Protein AF-A0A011QQ02-F1 (afdb_monomer_lite)

Foldseek 3Di:
DALVPDDDDDVLLLLQQLFQLLVLLVVQLSVLCNVVSQNVVLVVQLVVVVVVVVVVCVVVVVVVDDDDDDVVVVLVVLQSRFGAQVSNVRSNVRSLVVSQVVLAQSLSSLVSLVLVVQLLVQLCVQPVDSPPQPSNRVRYPDSVVSSVVSNVVSVVGDRNPGDRHSVVSCVVCVVPNLVSLVVLLVVPSLRNNLSSLVVVCVSPVALSSLQSNLVSLLVSVDVCSLVVSLVSLVSSVVHPRHDLCSLVSNLVSCVVVVNLVSSLVSLVSSCVVCVPDPCNVVSVVCVVVSD

Sequence (291 aa):
MAPNGMLQLWTGLLLRMENEAQLAAILGHEIGHYVGRHSLEQLRDAKSRTALGQFLGMALGAAGVGAAGSLAQLALLAGMFAYSREHEREADRIGQELIATAGYPPIEAAKVWQQLVAELKAEAEWSGDAGSRSIFFASHPDPEERSQAMTNRAATMNGDRGDPASAAYAGQIRGHRRQWLDDELRRRKAGETIALLERLLRQADDGETRFFLGEAFRLRAADGDAGRALNEYAAAETRSDCPPEMYRSRGMLQRQAGDTAAASASFRRYLSLSPCAEDAEMIRSYLQEGI

Secondary structure (DSSP, 8-state):
--TTS-----HHHHHH-SSHHHHHHHHHHHHHHHHTTHHHHHHHHHHHHHHHHHHHHHHHHHTTPPPPPHHHHHHHHHHHTPPPHHHHHHHHHHHHHHHHHTT--THHHHHHHHHHHHHHHHHHHHHSS-----TTTSSS--HHHHHHHHHHHHTTSTTTTS---HHHHHHHHHHHHHHHHHHHHHT--HHHHHHHHHHHHHH---HHHHHHHHHHHHHH--TTHHHHHHHHHHHHHTSTT--THHHHHHHHHHHHTT-HHHHHHHHHHHHHH-TT-TTHHHHHHHHHTT-

pLDDT: mean 86.38, std 15.39, range [40.0, 98.62]

Radius of gyration: 24.32 Å; chains: 1; bounding box: 44×62×65 Å

Structure (mmCIF, N/CA/C/O backbone):
data_AF-A0A011QQ02-F1
#
_entry.id   AF-A0A011QQ02-F1
#
loop_
_atom_site.group_PDB
_atom_site.id
_atom_site.type_symbol
_atom_site.label_atom_id
_atom_site.label_alt_id
_atom_site.label_comp_id
_atom_site.label_asym_id
_atom_site.label_entity_id
_atom_site.label_seq_id
_atom_site.pdbx_PDB_ins_code
_atom_site.Cartn_x
_atom_site.Cartn_y
_atom_site.Cartn_z
_atom_site.occupancy
_atom_site.B_iso_or_equiv
_atom_site.auth_seq_id
_atom_site.auth_comp_id
_atom_site.auth_asym_id
_atom_site.auth_atom_id
_atom_site.pdbx_PDB_model_num
ATOM 1 N N . MET A 1 1 ? -16.338 3.912 12.375 1.00 68.69 1 MET A N 1
ATOM 2 C CA . MET A 1 1 ? -17.614 3.246 12.712 1.00 68.69 1 MET A CA 1
ATOM 3 C C . MET A 1 1 ? -18.691 4.287 12.990 1.00 68.69 1 MET A C 1
ATOM 5 O O . MET A 1 1 ? -18.414 5.260 13.682 1.00 68.69 1 MET A O 1
ATOM 9 N N . ALA A 1 2 ? -19.898 4.116 12.451 1.00 72.06 2 ALA A N 1
ATOM 10 C CA . ALA A 1 2 ? -21.039 4.972 12.772 1.00 72.06 2 ALA A CA 1
ATOM 11 C C . ALA A 1 2 ? -21.796 4.460 14.018 1.00 72.06 2 ALA A C 1
ATOM 13 O O . ALA A 1 2 ? -21.759 3.261 14.302 1.00 72.06 2 ALA A O 1
ATOM 14 N N . PRO A 1 3 ? -22.552 5.316 14.740 1.00 71.94 3 PRO A N 1
ATOM 15 C CA . PRO A 1 3 ? -23.278 4.912 15.951 1.00 71.94 3 PRO A CA 1
ATOM 16 C C . PRO A 1 3 ? -24.283 3.764 15.760 1.00 71.94 3 PRO A C 1
ATOM 18 O O . PRO A 1 3 ? -24.680 3.127 16.730 1.00 71.94 3 PRO A O 1
ATOM 21 N N . ASN A 1 4 ? -24.715 3.514 14.522 1.00 73.25 4 ASN A N 1
ATOM 22 C CA . ASN A 1 4 ? -25.637 2.441 14.148 1.00 73.25 4 ASN A CA 1
ATOM 23 C C . ASN A 1 4 ? -24.933 1.132 13.736 1.00 73.25 4 ASN A C 1
ATOM 25 O O . ASN A 1 4 ? -25.598 0.235 13.228 1.00 73.25 4 ASN A O 1
ATOM 29 N N . GLY A 1 5 ? -23.610 1.034 13.893 1.00 75.06 5 GLY A N 1
ATOM 30 C CA . GLY A 1 5 ? -22.836 -0.149 13.511 1.00 75.06 5 GLY A CA 1
ATOM 31 C C . GLY A 1 5 ? -22.441 -0.206 12.031 1.00 75.06 5 GLY A C 1
ATOM 32 O O . GLY A 1 5 ? -21.867 -1.201 11.595 1.00 75.06 5 GLY A O 1
ATOM 33 N N . MET A 1 6 ? -22.719 0.837 11.238 1.00 80.62 6 MET A N 1
ATOM 34 C CA . MET A 1 6 ? -22.234 0.908 9.858 1.00 80.62 6 MET A CA 1
ATOM 35 C C . MET A 1 6 ? -20.722 1.169 9.830 1.00 80.62 6 MET A C 1
ATOM 37 O O . MET A 1 6 ? -20.232 2.157 10.388 1.00 80.62 6 MET A O 1
ATOM 41 N N . LEU A 1 7 ? -19.999 0.314 9.110 1.00 78.19 7 LEU A N 1
ATOM 42 C CA . LEU A 1 7 ? -18.560 0.408 8.892 1.00 78.19 7 LEU A CA 1
ATOM 43 C C . LEU A 1 7 ? -18.264 0.703 7.417 1.00 78.19 7 LEU A C 1
ATOM 45 O O . LEU A 1 7 ? -18.957 0.220 6.526 1.00 78.19 7 LEU A O 1
ATOM 49 N N . GLN A 1 8 ? -17.230 1.505 7.168 1.00 79.75 8 GLN A N 1
ATOM 50 C CA . GLN A 1 8 ? -16.727 1.805 5.829 1.00 79.75 8 GLN A CA 1
ATOM 51 C C . GLN A 1 8 ? -15.263 1.373 5.751 1.00 79.75 8 GLN A C 1
ATOM 53 O O . GLN A 1 8 ? -14.476 1.717 6.631 1.00 79.75 8 GLN A O 1
ATOM 58 N N . LEU A 1 9 ? -14.909 0.626 4.704 1.00 81.00 9 LEU A N 1
ATOM 59 C CA . LEU A 1 9 ? -13.534 0.229 4.406 1.00 81.00 9 LEU A CA 1
ATOM 60 C C . LEU A 1 9 ? -13.083 0.886 3.111 1.00 81.00 9 LEU A C 1
ATOM 62 O O . LEU A 1 9 ? -13.788 0.850 2.104 1.00 81.00 9 LEU A O 1
ATOM 66 N N . TRP A 1 10 ? -11.879 1.442 3.141 1.00 85.94 10 TRP A N 1
ATOM 67 C CA . TRP A 1 10 ? -11.228 2.002 1.966 1.00 85.94 10 TRP A CA 1
ATOM 68 C C . TRP A 1 10 ? -10.391 0.921 1.285 1.00 85.94 10 TRP A C 1
ATOM 70 O O . TRP A 1 10 ? -9.665 0.182 1.945 1.00 85.94 10 TRP A O 1
ATOM 80 N N . THR A 1 11 ? -10.433 0.845 -0.040 1.00 90.44 11 THR A N 1
ATOM 81 C CA . THR A 1 11 ? -9.640 -0.129 -0.811 1.00 90.44 11 THR A CA 1
ATOM 82 C C . THR A 1 11 ? -8.135 0.043 -0.599 1.00 90.44 11 THR A C 1
ATOM 84 O O . THR A 1 11 ? -7.412 -0.943 -0.506 1.00 90.44 11 THR A O 1
ATOM 87 N N . GLY A 1 12 ? -7.665 1.279 -0.406 1.00 90.50 12 GLY A N 1
ATOM 88 C CA . GLY A 1 12 ? -6.270 1.561 -0.052 1.00 90.50 12 GLY A CA 1
ATOM 89 C C . GLY A 1 12 ? -5.832 0.988 1.304 1.00 90.50 12 GLY A C 1
ATOM 90 O O . GLY A 1 12 ? -4.643 0.727 1.484 1.00 90.50 12 GLY A O 1
ATOM 91 N N . LEU A 1 13 ? -6.768 0.757 2.240 1.00 92.06 13 LEU A N 1
ATOM 92 C CA . LEU A 1 13 ? -6.497 0.005 3.472 1.00 92.06 13 LEU A CA 1
ATOM 93 C C . LEU A 1 13 ? -6.327 -1.482 3.152 1.00 92.06 13 LEU A C 1
ATOM 95 O O . LEU A 1 13 ? -5.369 -2.087 3.615 1.00 92.06 13 LEU A O 1
ATOM 99 N N . LEU A 1 14 ? -7.220 -2.055 2.337 1.00 95.06 14 LEU A N 1
ATOM 100 C CA . LEU A 1 14 ? -7.136 -3.463 1.932 1.00 95.06 14 LEU A CA 1
ATOM 101 C C . LEU A 1 14 ? -5.811 -3.761 1.213 1.00 95.06 14 LEU A C 1
ATOM 103 O O . LEU A 1 14 ? -5.159 -4.753 1.506 1.00 95.06 14 LEU A O 1
ATOM 107 N N . LEU A 1 15 ? -5.341 -2.859 0.349 1.00 96.00 15 LEU A N 1
ATOM 108 C CA . LEU A 1 15 ? -4.037 -3.002 -0.306 1.00 96.00 15 LEU A CA 1
ATOM 109 C C . LEU A 1 15 ? -2.852 -3.047 0.683 1.00 96.00 15 LEU A C 1
ATOM 111 O O . LEU A 1 15 ? -1.821 -3.642 0.378 1.00 96.00 15 LEU A O 1
ATOM 115 N N . ARG A 1 16 ? -2.982 -2.418 1.858 1.00 95.38 16 ARG A N 1
ATOM 116 C CA . ARG A 1 16 ? -1.918 -2.332 2.872 1.00 95.38 16 ARG A CA 1
ATOM 117 C C . ARG A 1 16 ? -1.858 -3.530 3.807 1.00 95.38 16 ARG A C 1
ATOM 119 O O . ARG A 1 16 ? -0.806 -3.728 4.417 1.00 95.38 16 ARG A O 1
ATOM 126 N N . MET A 1 17 ? -2.943 -4.288 3.946 1.00 96.50 17 MET A N 1
ATOM 127 C CA . MET A 1 17 ? -2.966 -5.461 4.817 1.00 96.50 17 MET A CA 1
ATOM 128 C C . MET A 1 17 ? -2.176 -6.604 4.177 1.00 96.50 17 MET A C 1
ATOM 130 O O . MET A 1 17 ? -2.303 -6.896 2.993 1.00 96.50 17 MET A O 1
ATOM 134 N N . GLU A 1 18 ? -1.351 -7.266 4.976 1.00 95.69 18 GLU A N 1
ATOM 135 C CA . GLU A 1 18 ? -0.539 -8.413 4.548 1.00 95.69 18 GLU A CA 1
ATOM 136 C C . GLU A 1 18 ? -1.304 -9.730 4.668 1.00 95.69 18 GLU A C 1
ATOM 138 O O . GLU A 1 18 ? -0.911 -10.756 4.112 1.00 95.69 18 GLU A O 1
ATOM 143 N N . ASN A 1 19 ? -2.361 -9.725 5.477 1.00 96.75 19 ASN A N 1
ATOM 144 C CA . ASN A 1 19 ? -3.070 -10.919 5.887 1.00 96.75 19 ASN A CA 1
ATOM 145 C C . ASN A 1 19 ? -4.440 -10.590 6.497 1.00 96.75 19 ASN A C 1
ATOM 147 O O . ASN A 1 19 ? -4.769 -9.429 6.760 1.00 96.75 19 ASN A O 1
ATOM 151 N N . GLU A 1 20 ? -5.245 -11.630 6.714 1.00 97.31 20 GLU A N 1
ATOM 152 C CA . GLU A 1 20 ? -6.598 -11.480 7.247 1.00 97.31 20 GLU A CA 1
ATOM 153 C C . GLU A 1 20 ? -6.58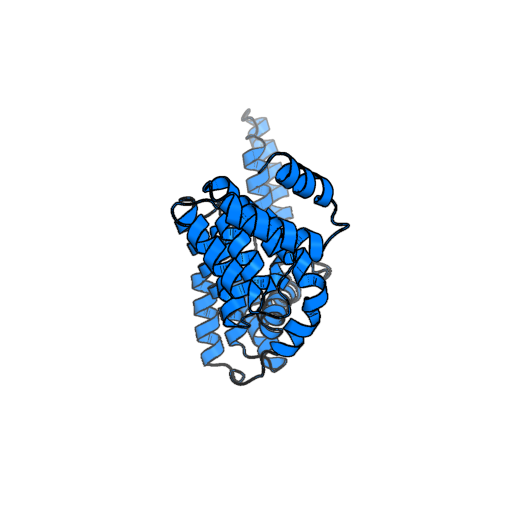6 -11.023 8.708 1.00 97.31 20 GLU A C 1
ATOM 155 O O . GLU A 1 20 ? -7.423 -10.210 9.089 1.00 97.31 20 GLU A O 1
ATOM 160 N N . ALA A 1 21 ? -5.613 -11.466 9.509 1.00 97.25 21 ALA A N 1
ATOM 161 C CA . ALA A 1 21 ? -5.480 -11.053 10.906 1.00 97.25 21 ALA A CA 1
ATOM 162 C C . ALA A 1 21 ? -5.296 -9.531 11.065 1.00 97.25 21 ALA A C 1
ATOM 164 O O . ALA A 1 21 ? -5.885 -8.932 11.964 1.00 97.25 21 ALA A O 1
ATOM 165 N N . GLN A 1 22 ? -4.538 -8.885 10.177 1.00 97.19 22 GLN A N 1
ATOM 166 C CA . GLN A 1 22 ? -4.373 -7.428 10.152 1.00 97.19 22 GLN A CA 1
ATOM 167 C C . GLN A 1 22 ? -5.680 -6.711 9.790 1.00 97.19 22 GLN A C 1
ATOM 169 O O . GLN A 1 22 ? -6.058 -5.744 10.454 1.00 97.19 22 GLN A O 1
ATOM 174 N N . LEU A 1 23 ? -6.424 -7.216 8.797 1.00 97.00 23 LEU A N 1
ATOM 175 C CA . LEU A 1 23 ? -7.754 -6.686 8.484 1.00 97.00 23 LEU A CA 1
ATOM 176 C C . LEU A 1 23 ? -8.710 -6.871 9.673 1.00 97.00 23 LEU A C 1
ATOM 178 O O . LEU A 1 23 ? -9.414 -5.936 10.059 1.00 97.00 23 LEU A O 1
ATOM 182 N N . ALA A 1 24 ? -8.706 -8.055 10.285 1.00 96.69 24 ALA A N 1
ATOM 183 C CA . ALA A 1 24 ? -9.507 -8.369 11.459 1.00 96.69 24 ALA A CA 1
ATOM 184 C C . ALA A 1 24 ? -9.148 -7.466 12.647 1.00 96.69 24 ALA A C 1
ATOM 186 O O . ALA A 1 24 ? -10.042 -7.088 13.398 1.00 96.69 24 ALA A O 1
ATOM 187 N N . ALA A 1 25 ? -7.882 -7.063 12.795 1.00 95.44 25 ALA A N 1
ATOM 188 C CA . ALA A 1 25 ? -7.453 -6.135 13.837 1.00 95.44 25 ALA A CA 1
ATOM 189 C C . ALA A 1 25 ? -8.113 -4.759 13.676 1.00 95.44 25 ALA A C 1
ATOM 191 O O . ALA A 1 25 ? -8.629 -4.209 14.649 1.00 95.44 25 ALA A O 1
ATOM 192 N N . ILE A 1 26 ? -8.164 -4.231 12.447 1.00 94.50 26 ILE A N 1
ATOM 193 C CA . ILE A 1 26 ? -8.855 -2.967 12.155 1.00 94.50 26 ILE A CA 1
ATOM 194 C C . ILE A 1 26 ? -10.363 -3.102 12.376 1.00 94.50 26 ILE A C 1
ATOM 196 O O . ILE A 1 26 ? -10.972 -2.252 13.021 1.00 94.50 26 ILE A O 1
ATOM 200 N N . LEU A 1 27 ? -10.977 -4.191 11.910 1.00 94.88 27 LEU A N 1
ATOM 201 C CA . LEU A 1 27 ? -12.400 -4.441 12.158 1.00 94.88 27 LEU A CA 1
ATOM 202 C C . LEU A 1 27 ? -12.705 -4.568 13.656 1.00 94.88 27 LEU A C 1
ATOM 204 O O . LEU A 1 27 ? -13.686 -4.005 14.135 1.00 94.88 27 LEU A O 1
ATOM 208 N N . GLY A 1 28 ? -11.848 -5.262 14.403 1.00 95.38 28 GLY A N 1
ATOM 209 C CA . GLY A 1 28 ? -11.944 -5.412 15.850 1.00 95.38 28 GLY A CA 1
ATOM 210 C C . GLY A 1 28 ? -11.836 -4.075 16.579 1.00 95.38 28 GLY A C 1
ATOM 211 O O . GLY A 1 28 ? -12.607 -3.827 17.502 1.00 95.38 28 GLY A O 1
ATOM 212 N N . HIS A 1 29 ? -10.943 -3.190 16.136 1.00 94.56 29 HIS A N 1
ATOM 213 C CA . HIS A 1 29 ? -10.829 -1.825 16.651 1.00 94.56 29 HIS A CA 1
ATOM 214 C C . HIS A 1 29 ? -12.127 -1.024 16.430 1.00 94.56 29 HIS A C 1
ATOM 216 O O . HIS A 1 29 ? -12.681 -0.442 17.364 1.00 94.56 29 HIS A O 1
ATOM 222 N N . GLU A 1 30 ? -12.695 -1.071 15.224 1.00 91.88 30 GLU A N 1
ATOM 223 C CA . GLU A 1 30 ? -13.963 -0.399 14.912 1.00 91.88 30 GLU A CA 1
ATOM 224 C C . GLU A 1 30 ? -15.161 -0.980 15.690 1.00 91.88 30 GLU A C 1
ATOM 226 O O . GLU A 1 30 ? -16.056 -0.241 16.114 1.00 91.88 30 GLU A O 1
ATOM 231 N N . ILE A 1 31 ? -15.175 -2.297 15.925 1.00 93.25 31 ILE A N 1
ATOM 232 C CA . ILE A 1 31 ? -16.136 -2.958 16.823 1.00 93.25 31 ILE A CA 1
ATOM 233 C C . ILE A 1 31 ? -15.922 -2.493 18.267 1.00 93.25 31 ILE A C 1
ATOM 235 O O . ILE A 1 31 ? -16.900 -2.245 18.970 1.00 93.25 31 ILE A O 1
ATOM 239 N N . GLY A 1 32 ? -14.673 -2.308 18.699 1.00 93.19 32 GLY A N 1
ATOM 240 C CA . GLY A 1 32 ? -14.327 -1.723 19.993 1.00 93.19 32 GLY A CA 1
ATOM 241 C C . GLY A 1 32 ? -14.967 -0.351 20.194 1.00 93.19 32 GLY A C 1
ATOM 242 O O . GLY A 1 32 ? -15.622 -0.128 21.211 1.00 93.19 32 GLY A O 1
ATOM 243 N N . HIS A 1 33 ? -14.904 0.527 19.187 1.00 91.44 33 HIS A N 1
ATOM 244 C CA . HIS A 1 33 ? -15.615 1.811 19.221 1.00 91.44 33 HIS A CA 1
ATOM 245 C C . HIS A 1 33 ? -17.133 1.670 19.350 1.00 91.44 33 HIS A C 1
ATOM 247 O O . HIS A 1 33 ? -17.766 2.455 20.061 1.00 91.44 33 HIS A O 1
ATOM 253 N N . TYR A 1 34 ? -17.725 0.690 18.665 1.00 90.81 34 TYR A N 1
ATOM 254 C CA . TYR A 1 34 ? -19.162 0.441 18.737 1.00 90.81 34 TYR A CA 1
ATOM 255 C C . TYR A 1 34 ? -19.589 -0.071 20.118 1.00 90.81 34 TYR A C 1
ATOM 257 O O . TYR A 1 34 ? -20.508 0.482 20.726 1.00 90.81 34 TYR A O 1
ATOM 265 N N . VAL A 1 35 ? -18.903 -1.094 20.635 1.00 92.25 35 VAL A N 1
ATOM 266 C CA . VAL A 1 35 ? -19.194 -1.708 21.939 1.00 92.25 35 VAL A CA 1
ATOM 267 C C . VAL A 1 35 ? -18.971 -0.708 23.075 1.00 92.25 35 VAL A C 1
ATOM 269 O O . VAL A 1 35 ? -19.837 -0.585 23.941 1.00 92.25 35 VAL A O 1
ATOM 272 N N . GLY A 1 36 ? -17.881 0.065 23.019 1.00 91.25 36 GLY A N 1
ATOM 273 C CA . GLY A 1 36 ? -17.583 1.155 23.955 1.00 91.25 36 GLY A CA 1
ATOM 274 C C . GLY A 1 36 ? -18.481 2.386 23.790 1.00 91.25 36 GLY A C 1
ATOM 275 O O . GLY A 1 36 ? -18.391 3.330 24.563 1.00 91.25 36 GLY A O 1
ATOM 276 N N . ARG A 1 37 ? -19.381 2.404 22.792 1.00 90.62 37 ARG A N 1
ATOM 277 C CA . ARG A 1 37 ? -20.300 3.521 22.497 1.00 90.62 37 ARG A CA 1
ATOM 278 C C . ARG A 1 37 ? -19.587 4.864 22.276 1.00 90.62 37 ARG A C 1
ATOM 280 O O . ARG A 1 37 ? -20.217 5.917 22.395 1.00 90.62 37 ARG A O 1
ATOM 287 N N . HIS A 1 38 ? -18.319 4.847 21.863 1.00 89.12 38 HIS A N 1
ATOM 288 C CA . HIS A 1 38 ? -17.481 6.044 21.745 1.00 89.12 38 HIS A CA 1
ATOM 289 C C . HIS A 1 38 ? -18.084 7.089 20.794 1.00 89.12 38 HIS A C 1
ATOM 291 O O . HIS A 1 38 ? -18.032 8.287 21.067 1.00 89.12 38 HIS A O 1
ATOM 297 N N . SER A 1 39 ? -18.708 6.663 19.689 1.00 79.75 39 SER A N 1
ATOM 298 C CA . SER A 1 39 ? -19.349 7.583 18.734 1.00 79.75 39 SER A CA 1
ATOM 299 C C . SER A 1 39 ? -20.599 8.258 19.316 1.00 79.75 39 SER A C 1
ATOM 301 O O . SER A 1 39 ? -20.913 9.391 18.957 1.00 79.75 39 SER A O 1
ATOM 303 N N . LEU A 1 40 ? -21.327 7.584 20.218 1.00 82.81 40 LEU A N 1
ATOM 304 C CA . LEU A 1 40 ? -22.483 8.163 20.913 1.00 82.81 40 LEU A CA 1
ATOM 305 C C . LEU A 1 40 ? -22.040 9.185 21.959 1.00 82.81 40 LEU A C 1
ATOM 307 O O . LEU A 1 40 ? -22.657 10.243 22.079 1.00 82.81 40 LEU A O 1
ATOM 311 N N . GLU A 1 41 ? -20.966 8.887 22.689 1.00 84.06 41 GLU A N 1
ATOM 312 C CA . GLU A 1 41 ? -20.366 9.824 23.640 1.00 84.06 41 GLU A CA 1
ATOM 313 C C . GLU A 1 41 ? -19.833 11.062 22.928 1.00 84.06 41 GLU A C 1
ATOM 315 O O . GLU A 1 41 ? -20.177 12.180 23.305 1.00 84.06 41 GLU A O 1
ATOM 320 N N . GLN A 1 42 ? -19.124 10.873 21.817 1.00 76.38 42 GLN A N 1
ATOM 321 C CA . GLN A 1 42 ? -18.661 11.964 20.967 1.00 76.38 42 GLN A CA 1
ATOM 322 C C . GLN A 1 42 ? -19.823 12.812 20.431 1.00 76.38 42 GLN A C 1
ATOM 324 O O . GLN A 1 42 ? -19.751 14.038 20.446 1.00 76.38 42 GLN A O 1
ATOM 329 N N . LEU A 1 43 ? -20.933 12.193 20.013 1.00 73.88 43 LEU A N 1
ATOM 330 C CA . LEU A 1 43 ? -22.121 12.922 19.559 1.00 73.88 43 LEU A CA 1
ATOM 331 C C . LEU A 1 43 ? -22.795 13.706 20.697 1.00 73.88 43 LEU A C 1
ATOM 333 O O . LEU A 1 43 ? -23.307 14.807 20.473 1.00 73.88 43 LEU A O 1
ATOM 337 N N . ARG A 1 44 ? -22.795 13.168 21.921 1.00 78.75 44 ARG A N 1
ATOM 338 C CA . ARG A 1 44 ? -23.297 13.866 23.113 1.00 78.75 44 ARG A CA 1
ATOM 339 C C . ARG A 1 44 ? -22.410 15.060 23.466 1.00 78.75 44 ARG A C 1
ATOM 341 O O . ARG A 1 44 ? -22.935 16.148 23.710 1.00 78.75 44 ARG A O 1
ATOM 348 N N . ASP A 1 45 ? -21.097 14.877 23.426 1.00 76.75 45 ASP A N 1
ATOM 349 C CA . ASP A 1 45 ? -20.112 15.924 23.690 1.00 76.75 45 ASP A CA 1
ATOM 350 C C . ASP A 1 45 ? -20.148 17.011 22.619 1.00 76.75 45 ASP A C 1
ATOM 352 O O . ASP A 1 45 ? -20.115 18.199 22.933 1.00 76.75 45 ASP A O 1
ATOM 356 N N . ALA A 1 46 ? -20.294 16.630 21.350 1.00 69.62 46 ALA A N 1
ATOM 357 C CA . ALA A 1 46 ? -20.446 17.574 20.258 1.00 69.62 46 ALA A CA 1
ATOM 358 C C . ALA A 1 46 ? -21.707 18.426 20.441 1.00 69.62 46 ALA A C 1
ATOM 360 O O . ALA A 1 46 ? -21.630 19.649 20.358 1.00 69.62 46 ALA A O 1
ATOM 361 N N . LYS A 1 47 ? -22.850 17.813 20.783 1.00 70.44 47 LYS A N 1
ATOM 362 C CA . LYS A 1 47 ? -24.085 18.555 21.086 1.00 70.44 47 LYS A CA 1
ATOM 363 C C . LYS A 1 47 ? -23.916 19.508 22.268 1.00 70.44 47 LYS A C 1
ATOM 365 O O . LYS A 1 47 ? -24.382 20.643 22.185 1.00 70.44 47 LYS A O 1
ATOM 370 N N . SER A 1 48 ? -23.247 19.082 23.342 1.00 71.81 48 SER A N 1
ATOM 371 C CA . SER A 1 48 ? -23.023 19.943 24.511 1.00 71.81 48 SER A CA 1
ATOM 372 C C . SER A 1 48 ? -22.111 21.129 24.170 1.00 71.81 48 SER A C 1
ATOM 374 O O . SER A 1 48 ? -22.417 22.266 24.528 1.00 71.81 48 SER A O 1
ATOM 376 N N . ARG A 1 49 ? -21.047 20.895 23.390 1.00 70.75 49 ARG A N 1
ATOM 377 C CA . ARG A 1 49 ? -20.116 21.931 22.922 1.00 70.75 49 ARG A CA 1
ATOM 378 C C . ARG A 1 49 ? -20.756 22.880 21.919 1.00 70.75 49 ARG A C 1
ATOM 380 O O . ARG A 1 49 ? -20.516 24.077 22.009 1.00 70.75 49 ARG A O 1
ATOM 387 N N . THR A 1 50 ? -21.585 22.394 20.995 1.00 68.31 50 THR A N 1
ATOM 388 C CA . THR A 1 50 ? -22.344 23.257 20.077 1.00 68.31 50 THR A CA 1
ATOM 389 C C . THR A 1 50 ? -23.327 24.131 20.847 1.00 68.31 50 THR A C 1
ATOM 391 O O . THR A 1 50 ? -23.389 25.328 20.582 1.00 68.31 50 THR A O 1
ATOM 394 N N . ALA A 1 51 ? -24.041 23.580 21.834 1.00 66.88 51 ALA A N 1
ATOM 395 C CA . ALA A 1 51 ? -24.934 24.363 22.688 1.00 66.88 51 ALA A CA 1
ATOM 396 C C . ALA A 1 51 ? -24.167 25.440 23.480 1.00 66.88 51 ALA A C 1
ATOM 398 O O . ALA A 1 51 ? -24.584 26.597 23.521 1.00 66.88 51 ALA A O 1
ATOM 399 N N . LEU A 1 52 ? -23.002 25.092 24.037 1.00 64.06 52 LEU A N 1
ATOM 400 C CA . LEU A 1 52 ? -22.118 26.040 24.718 1.00 64.06 52 LEU A CA 1
ATOM 401 C C . LEU A 1 52 ? -21.565 27.112 23.763 1.00 64.06 52 LEU A C 1
ATOM 403 O O . LEU A 1 52 ? -21.539 28.291 24.105 1.00 64.06 52 LEU A O 1
ATOM 407 N N . GLY A 1 53 ? -21.147 26.723 22.559 1.00 64.31 53 GLY A N 1
ATOM 408 C CA . GLY A 1 53 ? -20.631 27.628 21.533 1.00 64.31 53 GLY A CA 1
ATOM 409 C C . GLY A 1 53 ? -21.694 28.594 21.013 1.00 64.31 53 GLY A C 1
ATOM 410 O O . GLY A 1 53 ? -21.404 29.769 20.821 1.00 64.31 53 GLY A O 1
ATOM 411 N N . GLN A 1 54 ? -22.939 28.137 20.856 1.00 67.06 54 GLN A N 1
ATOM 412 C CA . GLN A 1 54 ? -24.079 29.000 20.541 1.00 67.06 54 GLN A CA 1
ATOM 413 C C . GLN A 1 54 ? -24.355 29.992 21.675 1.00 67.06 54 GLN A C 1
ATOM 415 O O . GLN A 1 54 ? -24.537 31.179 21.415 1.00 67.06 54 GLN A O 1
ATOM 420 N N . PHE A 1 55 ? -24.328 29.537 22.931 1.00 65.25 55 PHE A N 1
ATOM 421 C CA . PHE A 1 55 ? -24.499 30.403 24.098 1.00 65.25 55 PHE A CA 1
ATOM 422 C C . PHE A 1 55 ? -23.408 31.484 24.188 1.00 65.25 55 PHE A C 1
ATOM 424 O O . PHE A 1 55 ? -23.716 32.671 24.301 1.00 65.25 55 PHE A O 1
ATOM 431 N N . LEU A 1 56 ? -22.135 31.096 24.065 1.00 60.38 56 LEU A N 1
ATOM 432 C CA . LEU A 1 56 ? -21.000 32.023 24.072 1.00 60.38 56 LEU A CA 1
ATOM 433 C C . LEU A 1 56 ? -21.006 32.953 22.856 1.00 60.38 56 LEU A C 1
ATOM 435 O O . LEU A 1 56 ? -20.708 34.132 22.998 1.00 60.38 56 LEU A O 1
ATOM 439 N N . GLY A 1 57 ? -21.377 32.455 21.676 1.00 61.91 57 GLY A N 1
ATOM 440 C CA . GLY A 1 57 ? -21.504 33.257 20.460 1.00 61.91 57 GLY A CA 1
ATOM 441 C C . GLY A 1 57 ? -22.587 34.329 20.576 1.00 61.91 57 GLY A C 1
ATOM 442 O O . GLY A 1 57 ? -22.356 35.468 20.182 1.00 61.91 57 GLY A O 1
ATOM 443 N N . MET A 1 58 ? -23.733 34.008 21.188 1.00 62.53 58 MET A N 1
ATOM 444 C CA . MET A 1 58 ? -24.759 35.006 21.512 1.00 62.53 58 MET A CA 1
ATOM 445 C C . MET A 1 58 ? -24.243 36.046 22.517 1.00 62.53 58 MET A C 1
ATOM 447 O O . MET A 1 58 ? -24.451 37.240 22.315 1.00 62.53 58 MET A O 1
ATOM 451 N N . ALA A 1 59 ? -23.529 35.618 23.563 1.00 59.31 59 ALA A N 1
ATOM 452 C CA . ALA A 1 59 ? -22.969 36.519 24.572 1.00 59.31 59 ALA A CA 1
ATOM 453 C C . ALA A 1 59 ? -21.870 37.447 24.011 1.00 59.31 59 ALA A C 1
ATOM 455 O O . ALA A 1 59 ? -21.846 38.638 24.312 1.00 59.31 59 ALA A O 1
ATOM 456 N N . LEU A 1 60 ? -20.982 36.926 23.162 1.00 60.25 60 LEU A N 1
ATOM 457 C CA . LEU A 1 60 ? -19.897 37.682 22.525 1.00 60.25 60 LEU A CA 1
ATOM 458 C C . LEU A 1 60 ? -20.394 38.573 21.382 1.00 60.25 60 LEU A C 1
ATOM 460 O O . LEU A 1 60 ? -19.892 39.683 21.214 1.00 60.25 60 LEU A O 1
ATOM 464 N N . GLY A 1 61 ? -21.412 38.128 20.641 1.00 59.66 61 GLY A N 1
ATOM 465 C CA . GLY A 1 61 ? -22.113 38.950 19.655 1.00 59.66 61 GLY A CA 1
ATOM 466 C C . GLY A 1 61 ? -22.829 40.132 20.309 1.00 59.66 61 GLY A C 1
ATOM 467 O O . GLY A 1 61 ? -22.730 41.253 19.817 1.00 59.66 61 GLY A O 1
ATOM 468 N N . ALA A 1 62 ? -23.452 39.919 21.474 1.00 63.50 62 ALA A N 1
ATOM 469 C CA . ALA A 1 62 ? -23.991 41.005 22.295 1.00 63.50 62 ALA A CA 1
ATOM 470 C C . ALA A 1 62 ? -22.897 41.967 22.809 1.00 63.50 62 ALA A C 1
ATOM 472 O O . ALA A 1 62 ? -23.177 43.141 23.034 1.00 63.50 62 ALA A O 1
ATOM 473 N N . ALA A 1 63 ? -21.653 41.495 22.946 1.00 64.81 63 ALA A N 1
ATOM 474 C CA . ALA A 1 63 ? -20.483 42.292 23.323 1.00 64.81 63 ALA A CA 1
ATOM 475 C C . ALA A 1 63 ? -19.711 42.900 22.126 1.00 64.81 63 ALA A C 1
ATOM 477 O O . ALA A 1 63 ? -18.685 43.546 22.331 1.00 64.81 63 ALA A O 1
ATOM 478 N N . GLY A 1 64 ? -20.184 42.718 20.884 1.00 51.19 64 GLY A N 1
ATOM 479 C CA . GLY A 1 64 ? -19.614 43.339 19.680 1.00 51.19 64 GLY A CA 1
ATOM 480 C C . GLY A 1 64 ? -18.382 42.649 19.075 1.00 51.19 64 GLY A C 1
ATOM 481 O O . GLY A 1 64 ? -17.711 43.245 18.234 1.00 51.19 64 GLY A O 1
ATOM 482 N N . VAL A 1 65 ? -18.066 41.409 19.465 1.00 56.25 65 VAL A N 1
ATOM 483 C CA . VAL A 1 65 ? -16.912 40.658 18.934 1.00 56.25 65 VAL A CA 1
ATOM 484 C C . VAL A 1 65 ? -17.350 39.791 17.742 1.00 56.25 65 VAL A C 1
ATOM 486 O O . VAL A 1 65 ? -18.200 38.915 17.884 1.00 56.25 65 VAL A O 1
ATOM 489 N N . GLY A 1 66 ? -16.790 40.040 16.552 1.00 55.56 66 GLY A N 1
ATOM 490 C CA . GLY A 1 66 ? -17.125 39.319 15.312 1.00 55.56 66 GLY A CA 1
ATOM 491 C C . GLY A 1 66 ? -16.627 37.864 15.265 1.00 55.56 66 GLY A C 1
ATOM 492 O O . GLY A 1 66 ? -15.615 37.521 15.874 1.00 55.56 66 GLY A O 1
ATOM 493 N N . ALA A 1 67 ? -17.336 37.004 14.522 1.00 59.84 67 ALA A N 1
ATOM 494 C CA . ALA A 1 67 ? -17.055 35.568 14.420 1.00 59.84 67 ALA A CA 1
ATOM 495 C C . ALA A 1 67 ? -15.780 35.254 13.604 1.00 59.84 67 ALA A C 1
ATOM 497 O O . ALA A 1 67 ? -15.558 35.818 12.533 1.00 59.84 67 ALA A O 1
ATOM 498 N N . ALA A 1 68 ? -14.958 34.324 14.104 1.00 56.53 68 ALA A N 1
ATOM 499 C CA . ALA A 1 68 ? -13.733 33.852 13.452 1.00 56.53 68 ALA A CA 1
ATOM 500 C C . ALA A 1 68 ? -14.011 33.094 12.131 1.00 56.53 68 ALA A C 1
ATOM 502 O O . ALA A 1 68 ? -15.041 32.439 11.987 1.00 56.53 68 ALA A O 1
ATOM 503 N N . GLY A 1 69 ? -13.079 33.188 11.172 1.00 54.03 69 GLY A N 1
ATOM 504 C CA . GLY A 1 69 ? -13.238 32.732 9.783 1.00 54.03 69 GLY A CA 1
ATOM 505 C C . GLY A 1 69 ? -13.397 31.217 9.558 1.00 54.03 69 GLY A C 1
ATOM 506 O O . GLY A 1 69 ? -13.075 30.384 10.405 1.00 54.03 69 GLY A O 1
ATOM 507 N N . SER A 1 70 ? -13.851 30.869 8.350 1.00 55.25 70 SER A N 1
ATOM 508 C CA . SER A 1 70 ? -14.306 29.536 7.910 1.00 55.25 70 SER A CA 1
ATOM 509 C C . SER A 1 70 ? -13.311 28.381 8.104 1.00 55.25 70 SER A C 1
ATOM 511 O O . SER A 1 70 ? -13.732 27.252 8.358 1.00 55.25 70 SER A O 1
ATOM 513 N N . LEU A 1 71 ? -11.999 28.635 8.043 1.00 43.00 71 LEU A N 1
ATOM 514 C CA . LEU A 1 71 ? -10.972 27.596 8.217 1.00 43.00 71 LEU A CA 1
ATOM 515 C C . LEU A 1 71 ? -10.867 27.106 9.673 1.00 43.00 71 LEU A C 1
ATOM 517 O O . LEU A 1 71 ? -10.725 25.910 9.925 1.00 43.00 71 LEU A O 1
ATOM 521 N N . ALA A 1 72 ? -10.998 28.022 10.638 1.00 51.31 72 ALA A N 1
ATOM 522 C CA . ALA A 1 72 ? -11.020 27.687 12.062 1.00 51.31 72 ALA A CA 1
ATOM 523 C C . ALA A 1 72 ? -12.272 26.872 12.418 1.00 51.31 72 ALA A C 1
ATOM 525 O O . ALA A 1 72 ? -12.229 25.978 13.259 1.00 51.31 72 ALA A O 1
ATOM 526 N N . GLN A 1 73 ? -13.378 27.142 11.725 1.00 52.81 73 GLN A N 1
ATOM 527 C CA . GLN A 1 73 ? -14.642 26.438 11.896 1.00 52.81 73 GLN A CA 1
ATOM 528 C C . GLN A 1 73 ? -14.575 24.993 11.381 1.00 52.81 73 GLN A C 1
ATOM 530 O O . GLN A 1 73 ? -15.096 24.088 12.030 1.00 52.81 73 GLN A O 1
ATOM 535 N N . LEU A 1 74 ? -13.869 24.752 10.270 1.00 46.75 74 LEU A N 1
ATOM 536 C CA . LEU A 1 74 ? -13.637 23.405 9.742 1.00 46.75 74 LEU A CA 1
ATOM 537 C C . LEU A 1 74 ? -12.728 22.572 10.664 1.00 46.75 74 LEU A C 1
ATOM 539 O O . LEU A 1 74 ? -13.016 21.406 10.923 1.00 46.75 74 LEU A O 1
ATOM 543 N N . ALA A 1 75 ? -11.667 23.183 11.203 1.00 48.41 75 ALA A N 1
ATOM 544 C CA . ALA A 1 75 ? -10.767 22.540 12.163 1.00 48.41 75 ALA A CA 1
ATOM 545 C C . ALA A 1 75 ? -11.470 22.217 13.495 1.00 48.41 75 ALA A C 1
ATOM 547 O O . ALA A 1 75 ? -11.271 21.140 14.057 1.00 48.41 75 ALA A O 1
ATOM 548 N N . LEU A 1 76 ? -12.345 23.113 13.969 1.00 52.44 76 LEU A N 1
ATOM 549 C CA . LEU A 1 76 ? -13.204 22.868 15.130 1.00 52.44 76 LEU A CA 1
ATOM 550 C C . LEU A 1 76 ? -14.162 21.697 14.888 1.00 52.44 76 LEU A C 1
ATOM 552 O O . LEU A 1 76 ? -14.281 20.833 15.752 1.00 52.44 76 LEU A O 1
ATOM 556 N N . LEU A 1 77 ? -14.798 21.626 13.715 1.00 52.03 77 LEU A N 1
ATOM 557 C CA . LEU A 1 77 ? -15.679 20.510 13.360 1.00 52.03 77 LEU A CA 1
ATOM 558 C C . LEU A 1 77 ? -14.910 19.186 13.264 1.00 52.03 77 LEU A C 1
ATOM 560 O O . LEU A 1 77 ? -15.375 18.189 13.803 1.00 52.03 77 LEU A O 1
ATOM 564 N N . ALA A 1 78 ? -13.717 19.174 12.665 1.00 49.28 78 ALA A N 1
ATOM 565 C CA . ALA A 1 78 ? -12.867 17.982 12.613 1.00 49.28 78 ALA A CA 1
ATOM 566 C C . ALA A 1 78 ? -12.452 17.508 14.021 1.00 49.28 78 ALA A C 1
ATOM 568 O O . ALA A 1 78 ? -12.559 16.325 14.335 1.00 49.28 78 ALA A O 1
ATOM 569 N N . GLY A 1 79 ? -12.066 18.435 14.905 1.00 55.72 79 GLY A N 1
ATOM 570 C CA . GLY A 1 79 ? -11.730 18.131 16.299 1.00 55.72 79 GLY A CA 1
ATOM 571 C C . GLY A 1 79 ? -12.923 17.690 17.157 1.00 55.72 79 GLY A C 1
ATOM 572 O O . GLY A 1 79 ? -12.737 17.020 18.170 1.00 55.72 79 GLY A O 1
ATOM 573 N N . MET A 1 80 ? -14.158 18.023 16.767 1.00 57.91 80 MET A N 1
ATOM 574 C CA . MET A 1 80 ? -15.371 17.555 17.453 1.00 57.91 80 MET A CA 1
ATOM 575 C C . MET A 1 80 ? -15.668 16.075 17.198 1.00 57.91 80 MET A C 1
ATOM 577 O O . MET A 1 80 ? -16.320 15.455 18.035 1.00 57.91 80 MET A O 1
ATOM 581 N N . PHE A 1 81 ? -15.165 15.510 16.097 1.00 60.94 81 PHE A N 1
ATOM 582 C CA . PHE A 1 81 ? -15.317 14.091 15.761 1.00 60.94 81 PHE A CA 1
ATOM 583 C C . PHE A 1 81 ? -14.057 13.254 16.053 1.00 60.94 81 PHE A C 1
ATOM 585 O O . PHE A 1 81 ? -13.941 12.104 15.630 1.00 60.94 81 PHE A O 1
ATOM 592 N N . ALA A 1 82 ? -13.127 13.814 16.828 1.00 68.50 82 ALA A N 1
ATOM 593 C CA . ALA A 1 82 ? -11.967 13.118 17.366 1.00 68.50 82 ALA A CA 1
ATOM 594 C C . ALA A 1 82 ? -12.355 12.187 18.525 1.00 68.50 82 ALA A C 1
ATOM 596 O O . ALA A 1 82 ? -13.071 12.605 19.441 1.00 68.50 82 ALA A O 1
ATOM 597 N N . TYR A 1 83 ? -11.892 10.937 18.527 1.00 74.69 83 TYR A N 1
ATOM 598 C CA . TYR A 1 83 ? -11.987 10.096 19.721 1.00 74.69 83 TYR A CA 1
ATOM 599 C C . TYR A 1 83 ? -10.971 10.544 20.779 1.00 74.69 83 TYR A C 1
ATOM 601 O O . TYR A 1 83 ? -9.948 11.153 20.473 1.00 74.69 83 TYR A O 1
ATOM 609 N N . SER A 1 84 ? -11.269 10.295 22.056 1.00 82.38 84 SER A N 1
ATOM 610 C CA . SER A 1 84 ? -10.302 10.567 23.117 1.00 82.38 84 SER A CA 1
ATOM 611 C C . SER A 1 84 ? -9.171 9.534 23.061 1.00 82.38 84 SER A C 1
ATOM 613 O O . SER A 1 84 ? -9.357 8.420 22.574 1.00 82.38 84 SER A O 1
ATOM 615 N N . ARG A 1 85 ? -7.998 9.858 23.621 1.00 82.88 85 ARG A N 1
ATOM 616 C CA . ARG A 1 85 ? -6.905 8.875 23.736 1.00 82.88 85 ARG A CA 1
ATOM 617 C C . ARG A 1 85 ? -7.326 7.619 24.505 1.00 82.88 85 ARG A C 1
ATOM 619 O O . ARG A 1 85 ? -6.803 6.548 24.231 1.00 82.88 85 ARG A O 1
ATOM 626 N N . GLU A 1 86 ? -8.255 7.754 25.448 1.00 86.94 86 GLU A N 1
ATOM 627 C CA . GLU A 1 86 ? -8.774 6.619 26.210 1.00 86.94 86 GLU A CA 1
ATOM 628 C C . GLU A 1 86 ? -9.678 5.729 25.354 1.00 86.94 86 GLU A C 1
ATOM 630 O O . GLU A 1 86 ? -9.493 4.517 25.347 1.00 86.94 86 GLU A O 1
ATOM 635 N N . HIS A 1 87 ? -10.559 6.327 24.541 1.00 90.56 87 HIS A N 1
ATOM 636 C CA . HIS A 1 87 ? -11.399 5.588 23.590 1.00 90.56 87 HIS A CA 1
ATOM 637 C C . HIS A 1 87 ? -10.554 4.755 22.621 1.00 90.56 87 HIS A C 1
ATOM 639 O O . HIS A 1 87 ? -10.890 3.615 22.322 1.00 90.56 87 HIS A O 1
ATOM 645 N N . GLU A 1 88 ? -9.439 5.313 22.151 1.00 89.25 88 GLU A N 1
ATOM 646 C CA . GLU A 1 88 ? -8.511 4.623 21.252 1.00 89.25 88 GLU A CA 1
ATOM 647 C C . GLU A 1 88 ? -7.804 3.456 21.938 1.00 89.25 88 GLU A C 1
ATOM 649 O O . GLU A 1 88 ? -7.754 2.360 21.386 1.00 89.25 88 GLU A O 1
ATOM 654 N N . ARG A 1 89 ? -7.313 3.650 23.170 1.00 91.31 89 ARG A N 1
ATOM 655 C CA . ARG A 1 89 ? -6.685 2.570 23.948 1.00 91.31 89 ARG A CA 1
ATOM 656 C C . ARG A 1 89 ? -7.665 1.451 24.274 1.00 91.31 89 ARG A C 1
ATOM 658 O O . ARG A 1 89 ? -7.280 0.281 24.234 1.00 91.31 89 ARG A O 1
ATOM 665 N N . GLU A 1 90 ? -8.909 1.797 24.595 1.00 94.38 90 GLU A N 1
ATOM 666 C CA . GLU A 1 90 ? -9.969 0.826 24.840 1.00 94.38 90 GLU A CA 1
ATOM 667 C C . GLU A 1 90 ? -10.325 0.056 23.563 1.00 94.38 90 GLU A C 1
ATOM 669 O O . GLU A 1 90 ? -10.345 -1.175 23.588 1.00 94.38 90 GLU A O 1
ATOM 674 N N . ALA A 1 91 ? -10.524 0.751 22.440 1.00 94.31 91 ALA A N 1
ATOM 675 C CA . ALA A 1 91 ? -10.801 0.126 21.150 1.00 94.31 91 ALA A CA 1
ATOM 676 C C . ALA A 1 91 ? -9.648 -0.782 20.689 1.00 94.31 91 ALA A C 1
ATOM 678 O O . ALA A 1 91 ? -9.886 -1.896 20.230 1.00 94.31 91 ALA A O 1
ATOM 679 N N . ASP A 1 92 ? -8.398 -0.363 20.894 1.00 95.00 92 ASP A N 1
ATOM 680 C CA . ASP A 1 92 ? -7.195 -1.159 20.632 1.00 95.00 92 ASP A CA 1
ATOM 681 C C . ASP A 1 92 ? -7.123 -2.424 21.483 1.00 95.00 92 ASP A C 1
ATOM 683 O O . ASP A 1 92 ? -6.737 -3.490 20.997 1.00 95.00 92 ASP A O 1
ATOM 687 N N . ARG A 1 93 ? -7.477 -2.314 22.768 1.00 95.31 93 ARG A N 1
ATOM 688 C CA . ARG A 1 93 ? -7.534 -3.454 23.686 1.00 95.31 93 ARG A CA 1
ATOM 689 C C . ARG A 1 93 ? -8.604 -4.449 23.249 1.00 95.31 93 ARG A C 1
ATOM 691 O O . ARG A 1 93 ? -8.288 -5.624 23.083 1.00 95.31 93 ARG A O 1
ATOM 698 N N . ILE A 1 94 ? -9.827 -3.975 23.013 1.00 95.75 94 ILE A N 1
ATOM 699 C CA . ILE A 1 94 ? -10.943 -4.817 22.566 1.00 95.75 94 ILE A CA 1
ATOM 700 C C . ILE A 1 94 ? -10.608 -5.470 21.221 1.00 95.75 94 ILE A C 1
ATOM 702 O O . ILE A 1 94 ? -10.781 -6.675 21.070 1.00 95.75 94 ILE A O 1
ATOM 706 N N . GLY A 1 95 ? -10.077 -4.711 20.262 1.00 94.94 95 GLY A N 1
ATOM 707 C CA . GLY A 1 95 ? -9.705 -5.232 18.949 1.00 94.94 95 GLY A CA 1
ATOM 708 C C . GLY A 1 95 ? -8.674 -6.357 19.025 1.00 94.94 95 GLY A C 1
ATOM 709 O O . GLY A 1 95 ? -8.875 -7.405 18.413 1.00 94.94 95 GLY A O 1
ATOM 710 N N . GLN A 1 96 ? -7.615 -6.190 19.827 1.00 94.56 96 GLN A N 1
ATOM 711 C CA . GLN A 1 96 ? -6.623 -7.250 20.037 1.00 94.56 96 GLN A CA 1
ATOM 712 C C . GLN A 1 96 ? -7.212 -8.494 20.715 1.00 94.56 96 GLN A C 1
ATOM 714 O O . GLN A 1 96 ? -6.899 -9.614 20.314 1.00 94.56 96 GLN A O 1
ATOM 719 N N . GLU A 1 97 ? -8.074 -8.322 21.719 1.00 94.44 97 GLU A N 1
ATOM 720 C CA . GLU A 1 97 ? -8.759 -9.434 22.393 1.00 94.44 97 GLU A CA 1
ATOM 721 C C . GLU A 1 97 ? -9.694 -10.199 21.446 1.00 94.44 97 GLU A C 1
ATOM 723 O O . GLU A 1 97 ? -9.743 -11.431 21.487 1.00 94.44 97 GLU A O 1
ATOM 728 N N . LEU A 1 98 ? -10.398 -9.488 20.560 1.00 95.00 98 LEU A N 1
ATOM 729 C CA . LEU A 1 98 ? -11.292 -10.085 19.570 1.00 95.00 98 LEU A CA 1
ATOM 730 C C . LEU A 1 98 ? -10.527 -10.946 18.565 1.00 95.00 98 LEU A C 1
ATOM 732 O O . LEU A 1 98 ? -10.918 -12.092 18.344 1.00 95.00 98 LEU A O 1
ATOM 736 N N . ILE A 1 99 ? -9.426 -10.444 17.995 1.00 95.12 99 ILE A N 1
ATOM 737 C CA . ILE A 1 99 ? -8.642 -11.244 17.043 1.00 95.12 99 ILE A CA 1
ATOM 738 C C . ILE A 1 99 ? -7.973 -12.443 17.724 1.00 95.12 99 ILE A C 1
ATOM 740 O O . ILE A 1 99 ? -7.966 -13.528 17.150 1.00 95.12 99 ILE A O 1
ATOM 744 N N . ALA A 1 100 ? -7.512 -12.292 18.973 1.00 93.88 100 ALA A N 1
ATOM 745 C CA . ALA A 1 100 ? -6.969 -13.401 19.758 1.00 93.88 100 ALA A CA 1
ATOM 746 C C . ALA A 1 100 ? -8.017 -14.501 19.973 1.00 93.88 100 ALA A C 1
ATOM 748 O O . ALA A 1 100 ? -7.748 -15.683 19.770 1.00 93.88 100 ALA A O 1
ATOM 749 N N . THR A 1 101 ? -9.237 -14.099 20.339 1.00 92.69 101 THR A N 1
ATOM 750 C CA . THR A 1 101 ? -10.375 -15.008 20.542 1.00 92.69 101 THR A CA 1
ATOM 751 C C . THR A 1 101 ? -10.793 -15.691 19.239 1.00 92.69 101 THR A C 1
ATOM 753 O O . THR A 1 101 ? -11.186 -16.854 19.254 1.00 92.69 101 THR A O 1
ATOM 756 N N . ALA A 1 102 ? -10.670 -14.995 18.105 1.00 92.44 102 ALA A N 1
ATOM 757 C CA . ALA A 1 102 ? -10.913 -15.544 16.773 1.00 92.44 102 ALA A CA 1
ATOM 758 C C . ALA A 1 102 ? -9.801 -16.493 16.279 1.00 92.44 102 ALA A C 1
ATOM 760 O O . ALA A 1 102 ? -9.950 -17.095 15.219 1.00 92.44 102 ALA A O 1
ATOM 761 N N . GLY A 1 103 ? -8.707 -16.655 17.035 1.00 92.31 103 GLY A N 1
ATOM 762 C CA . GLY A 1 103 ? -7.588 -17.539 16.697 1.00 92.31 103 GLY A CA 1
ATOM 763 C C . GLY A 1 103 ? -6.482 -16.889 15.859 1.00 92.31 103 GLY A C 1
ATOM 764 O O . GLY A 1 103 ? -5.542 -17.580 15.463 1.00 92.31 103 GLY A O 1
ATOM 765 N N . TYR A 1 104 ? -6.559 -15.579 15.612 1.00 95.31 104 TYR A N 1
ATOM 766 C CA . TYR A 1 104 ? -5.528 -14.824 14.903 1.00 95.31 104 TYR A CA 1
ATOM 767 C C . TYR A 1 104 ? -4.387 -14.379 15.833 1.00 95.31 104 TYR A C 1
ATOM 769 O O . TYR A 1 104 ? -4.629 -14.115 17.016 1.00 95.31 104 TYR A O 1
ATOM 777 N N . PRO A 1 105 ? -3.147 -14.223 15.321 1.00 95.94 105 PRO A N 1
ATOM 778 C CA . PRO A 1 105 ? -2.027 -13.730 16.121 1.00 95.94 105 PRO A CA 1
ATOM 779 C C . PRO A 1 105 ? -2.248 -12.273 16.567 1.00 95.94 105 PRO A C 1
ATOM 781 O O . PRO A 1 105 ? -2.330 -11.382 15.716 1.00 95.94 105 PRO A O 1
ATOM 784 N N . PRO A 1 106 ? -2.294 -11.976 17.881 1.00 95.38 106 PRO A N 1
ATOM 785 C CA . PRO A 1 106 ? -2.586 -10.623 18.369 1.00 95.38 106 PRO A CA 1
ATOM 786 C C . PRO A 1 106 ? -1.516 -9.586 18.002 1.00 95.38 106 PRO A C 1
ATOM 788 O O . PRO A 1 106 ? -1.798 -8.382 17.971 1.00 95.38 106 PRO A O 1
ATOM 791 N N . ILE A 1 107 ? -0.293 -10.043 17.707 1.00 95.88 107 ILE A N 1
ATOM 792 C CA . ILE A 1 107 ? 0.814 -9.199 17.247 1.00 95.88 107 ILE A CA 1
ATOM 793 C C . ILE A 1 107 ? 0.532 -8.528 15.898 1.00 95.88 107 ILE A C 1
ATOM 795 O O . ILE A 1 107 ? 1.077 -7.460 15.621 1.00 95.88 107 ILE A O 1
ATOM 799 N N . GLU A 1 108 ? -0.350 -9.093 15.067 1.00 96.31 108 GLU A N 1
ATOM 800 C CA . GLU A 1 108 ? -0.696 -8.515 13.764 1.00 96.31 108 GLU A CA 1
ATOM 801 C C . GLU A 1 108 ? -1.350 -7.135 13.903 1.00 96.31 108 GLU A C 1
ATOM 803 O O . GLU A 1 108 ? -1.098 -6.259 13.079 1.00 96.31 108 GLU A O 1
ATOM 808 N N . ALA A 1 109 ? -2.074 -6.876 14.997 1.00 95.44 109 ALA A N 1
ATOM 809 C CA . ALA A 1 109 ? -2.602 -5.543 15.286 1.00 95.44 109 ALA A CA 1
ATOM 810 C C . ALA A 1 109 ? -1.488 -4.495 15.457 1.00 95.44 109 ALA A C 1
ATOM 812 O O . ALA A 1 109 ? -1.605 -3.379 14.954 1.00 95.44 109 ALA A O 1
ATOM 813 N N . ALA A 1 110 ? -0.382 -4.856 16.119 1.00 95.31 110 ALA A N 1
ATOM 814 C CA . ALA A 1 110 ? 0.762 -3.960 16.281 1.00 95.31 110 ALA A CA 1
ATOM 815 C C . ALA A 1 110 ? 1.468 -3.706 14.941 1.00 95.31 110 ALA A C 1
ATOM 817 O O . ALA A 1 110 ? 1.860 -2.575 14.648 1.00 95.31 110 ALA A O 1
ATOM 818 N N . LYS A 1 111 ? 1.597 -4.746 14.105 1.00 95.69 111 LYS A N 1
ATOM 819 C CA . LYS A 1 111 ? 2.255 -4.652 12.795 1.00 95.69 111 LYS A CA 1
ATOM 820 C C . LYS A 1 111 ? 1.559 -3.666 11.860 1.00 95.69 111 LYS A C 1
ATOM 822 O O . LYS A 1 111 ? 2.262 -2.951 11.154 1.00 95.69 111 LYS A O 1
ATOM 827 N N . VAL A 1 112 ? 0.229 -3.545 11.907 1.00 94.81 112 VAL A N 1
ATOM 828 C CA . VAL A 1 112 ? -0.501 -2.533 11.115 1.00 94.81 112 VAL A CA 1
ATOM 829 C C . VAL A 1 112 ? 0.008 -1.117 11.406 1.00 94.81 112 VAL A C 1
ATOM 831 O O . VAL A 1 112 ? 0.296 -0.352 10.486 1.00 94.81 112 VAL A O 1
ATOM 834 N N . TRP A 1 113 ? 0.194 -0.777 12.683 1.00 92.44 113 TRP A N 1
ATOM 835 C CA . TRP A 1 113 ? 0.729 0.529 13.077 1.00 92.44 113 TRP A CA 1
ATOM 836 C C . TRP A 1 113 ? 2.195 0.701 12.676 1.00 92.44 113 TRP A C 1
ATOM 838 O O . TRP A 1 113 ? 2.574 1.769 12.206 1.00 92.44 113 TRP A O 1
ATOM 848 N N . GLN A 1 114 ? 3.013 -0.348 12.791 1.00 94.31 114 GLN A N 1
ATOM 849 C CA . GLN A 1 114 ? 4.418 -0.317 12.357 1.00 94.31 114 GLN A CA 1
ATOM 850 C C . GLN A 1 114 ? 4.546 -0.075 10.850 1.00 94.31 114 GLN A C 1
ATOM 852 O O . GLN A 1 114 ? 5.389 0.711 10.419 1.00 94.31 114 GLN A O 1
ATOM 857 N N . GLN A 1 115 ? 3.698 -0.720 10.047 1.00 94.69 115 GLN A N 1
ATOM 858 C CA . GLN A 1 115 ? 3.651 -0.530 8.597 1.00 94.69 115 GLN A CA 1
ATOM 859 C C . GLN A 1 115 ? 3.266 0.908 8.250 1.00 94.69 115 GLN A C 1
ATOM 861 O O . GLN A 1 115 ? 3.929 1.537 7.428 1.00 94.69 115 GLN A O 1
ATOM 866 N N . LEU A 1 116 ? 2.247 1.449 8.922 1.00 91.44 116 LEU A N 1
ATOM 867 C CA . LEU A 1 116 ? 1.838 2.837 8.745 1.00 91.44 116 LEU A CA 1
ATOM 868 C C . LEU A 1 116 ? 2.969 3.816 9.098 1.00 91.44 116 LEU A C 1
ATOM 870 O O . LEU A 1 116 ? 3.242 4.729 8.325 1.00 91.44 116 LEU A O 1
ATOM 874 N N . VAL A 1 117 ? 3.651 3.621 10.232 1.00 90.81 117 VAL A N 1
ATOM 875 C CA . VAL A 1 117 ? 4.804 4.449 10.632 1.00 90.81 117 VAL A CA 1
ATOM 876 C C . VAL A 1 117 ? 5.904 4.403 9.572 1.00 90.81 117 VAL A C 1
ATOM 878 O O . VAL A 1 117 ? 6.462 5.443 9.231 1.00 90.81 117 VAL A O 1
ATOM 881 N N . ALA A 1 118 ? 6.199 3.224 9.018 1.00 92.88 118 ALA A N 1
ATOM 882 C CA . ALA A 1 118 ? 7.206 3.075 7.971 1.00 92.88 118 ALA A CA 1
ATOM 883 C C . ALA A 1 118 ? 6.840 3.848 6.691 1.00 92.88 118 ALA A C 1
ATOM 885 O O . ALA A 1 118 ? 7.696 4.531 6.132 1.00 92.88 118 ALA A O 1
ATOM 886 N N . GLU A 1 119 ? 5.578 3.787 6.255 1.00 92.69 119 GLU A N 1
ATOM 887 C CA . GLU A 1 119 ? 5.096 4.543 5.091 1.00 92.69 119 GLU A CA 1
ATOM 888 C C . GLU A 1 119 ? 5.157 6.061 5.337 1.00 92.69 119 GLU A C 1
ATOM 890 O O . GLU A 1 119 ? 5.702 6.795 4.512 1.00 92.69 119 GLU A O 1
ATOM 895 N N . LEU A 1 120 ? 4.686 6.532 6.500 1.00 89.19 120 LEU A N 1
ATOM 896 C CA . LEU A 1 120 ? 4.738 7.952 6.873 1.00 89.19 120 LEU A CA 1
ATOM 897 C C . LEU A 1 120 ? 6.177 8.473 6.944 1.00 89.19 120 LEU A C 1
ATOM 899 O O . LEU A 1 120 ? 6.469 9.568 6.464 1.00 89.19 120 LEU A O 1
ATOM 903 N N . LYS A 1 121 ? 7.089 7.683 7.516 1.00 90.38 121 LYS A N 1
ATOM 904 C CA . LYS A 1 121 ? 8.509 8.028 7.591 1.00 90.38 121 LYS A CA 1
ATOM 905 C C . LYS A 1 121 ? 9.137 8.123 6.200 1.00 90.38 121 LYS A C 1
ATOM 907 O O . LYS A 1 121 ? 9.852 9.083 5.935 1.00 90.38 121 LYS A O 1
ATOM 912 N N . ALA A 1 122 ? 8.836 7.182 5.306 1.00 92.38 122 ALA A N 1
ATOM 913 C CA . ALA A 1 122 ? 9.344 7.208 3.936 1.00 92.38 122 ALA A CA 1
ATOM 914 C C . ALA A 1 122 ? 8.863 8.447 3.158 1.00 92.38 122 ALA A C 1
ATOM 916 O O . ALA A 1 122 ? 9.623 9.044 2.395 1.00 92.38 122 ALA A O 1
ATOM 917 N N . GLU A 1 123 ? 7.617 8.873 3.370 1.00 90.94 123 GLU A N 1
ATOM 918 C CA . GLU A 1 123 ? 7.088 10.107 2.776 1.00 90.94 123 GLU A CA 1
ATOM 919 C C . GLU A 1 123 ? 7.717 11.367 3.367 1.00 90.94 123 GLU A C 1
ATOM 921 O O . GLU A 1 123 ? 8.003 12.310 2.626 1.00 90.94 123 GLU A O 1
ATOM 926 N N . ALA A 1 124 ? 7.964 11.374 4.678 1.00 88.19 124 ALA A N 1
ATOM 927 C CA . ALA A 1 124 ? 8.652 12.462 5.363 1.00 88.19 124 ALA A CA 1
ATOM 928 C C . ALA A 1 124 ? 10.074 12.660 4.828 1.00 88.19 124 ALA A C 1
ATOM 930 O O . ALA A 1 124 ? 10.478 13.778 4.510 1.00 88.19 124 ALA A O 1
ATOM 931 N N . GLU A 1 125 ? 10.815 11.559 4.696 1.00 88.44 125 GLU A N 1
ATOM 932 C CA . GLU A 1 125 ? 12.171 11.544 4.150 1.00 88.44 125 GLU A CA 1
ATOM 933 C C . GLU A 1 125 ? 12.206 12.010 2.691 1.00 88.44 125 GLU A C 1
ATOM 935 O O . GLU A 1 125 ? 13.145 12.693 2.288 1.00 88.44 125 GLU A O 1
ATOM 940 N N . TRP A 1 126 ? 11.178 11.673 1.906 1.00 86.88 126 TRP A N 1
ATOM 941 C CA . TRP A 1 126 ? 11.086 12.071 0.505 1.00 86.88 126 TRP A CA 1
ATOM 942 C C . TRP A 1 126 ? 10.677 13.536 0.317 1.00 86.88 126 TRP A C 1
ATOM 944 O O . TRP A 1 126 ? 11.353 14.292 -0.377 1.00 86.88 126 TRP A O 1
ATOM 954 N N . SER A 1 127 ? 9.537 13.932 0.880 1.00 84.44 127 SER A N 1
ATOM 955 C CA . SER A 1 127 ? 8.914 15.220 0.568 1.00 84.44 127 SER A CA 1
ATOM 956 C C . SER A 1 127 ? 9.444 16.376 1.421 1.00 84.44 127 SER A C 1
ATOM 958 O O . SER A 1 127 ? 9.171 17.535 1.113 1.00 84.44 127 SER A O 1
ATOM 960 N N . GLY A 1 128 ? 10.174 16.081 2.504 1.00 73.50 128 GLY A N 1
ATOM 961 C CA . GLY A 1 128 ? 10.583 17.067 3.510 1.00 73.50 128 GLY A CA 1
ATOM 962 C C . GLY A 1 128 ? 9.419 17.614 4.350 1.00 73.50 128 GLY A C 1
ATOM 963 O O . GLY A 1 128 ? 9.645 18.345 5.313 1.00 73.50 128 GLY A O 1
ATOM 964 N N . ASP A 1 129 ? 8.184 17.244 4.012 1.00 63.00 129 ASP A N 1
ATOM 965 C CA . ASP A 1 129 ? 6.990 17.411 4.823 1.00 63.00 129 ASP A CA 1
ATOM 966 C C . ASP A 1 129 ? 6.705 16.056 5.466 1.00 63.00 129 ASP A C 1
ATOM 968 O O . ASP A 1 129 ? 6.559 15.059 4.764 1.00 63.00 129 ASP A O 1
ATOM 972 N N . ALA A 1 130 ? 6.572 15.981 6.790 1.00 55.69 130 ALA A N 1
ATOM 973 C CA . ALA A 1 130 ? 6.239 14.730 7.484 1.00 55.69 130 ALA A CA 1
ATOM 974 C C . ALA A 1 130 ? 4.804 14.227 7.195 1.00 55.69 130 ALA A C 1
ATOM 976 O O . ALA A 1 130 ? 4.222 13.474 7.976 1.00 55.69 130 ALA A O 1
ATOM 977 N N . GLY A 1 131 ? 4.221 14.691 6.087 1.00 51.19 131 GLY A N 1
ATOM 978 C CA . GLY A 1 131 ? 2.807 14.822 5.855 1.00 51.19 131 GLY A CA 1
ATOM 979 C C . GLY A 1 131 ? 2.206 15.803 6.854 1.00 51.19 131 GLY A C 1
ATOM 980 O O . GLY A 1 131 ? 2.301 15.629 8.070 1.00 51.19 131 GLY A O 1
ATOM 981 N N . SER A 1 132 ? 1.444 16.772 6.350 1.00 48.31 132 SER A N 1
ATOM 982 C CA . SER A 1 132 ? 0.193 17.171 7.000 1.00 48.31 132 SER A CA 1
ATOM 983 C C . SER A 1 132 ? -0.454 15.913 7.587 1.00 48.31 132 SER A C 1
ATOM 985 O O . SER A 1 132 ? -1.032 15.126 6.830 1.00 48.31 132 SER A O 1
ATOM 987 N N . ARG A 1 133 ? -0.314 15.707 8.909 1.00 50.00 133 ARG A N 1
ATOM 988 C CA . ARG A 1 133 ? -0.968 14.632 9.661 1.00 50.00 133 ARG A CA 1
ATOM 989 C C . ARG A 1 133 ? -2.375 14.535 9.101 1.00 50.00 133 ARG A C 1
ATOM 991 O O . ARG A 1 133 ? -3.106 15.525 9.165 1.00 50.00 133 ARG A O 1
ATOM 998 N N . SER A 1 134 ? -2.708 13.406 8.468 1.00 47.78 134 SER A N 1
ATOM 999 C CA . SER A 1 134 ? -4.069 13.147 8.002 1.00 47.78 134 SER A CA 1
ATOM 1000 C C . SER A 1 134 ? -5.030 13.633 9.081 1.00 47.78 134 SER A C 1
ATOM 1002 O O . SER A 1 134 ? -4.740 13.502 10.268 1.00 47.78 134 SER A O 1
ATOM 1004 N N . ILE A 1 135 ? -6.154 14.230 8.708 1.00 40.00 135 ILE A N 1
ATOM 1005 C CA . ILE A 1 135 ? -7.162 14.707 9.670 1.00 40.00 135 ILE A CA 1
ATOM 1006 C C . ILE A 1 135 ? -7.579 13.588 10.650 1.00 40.00 135 ILE A C 1
ATOM 1008 O O . ILE A 1 135 ? -7.963 13.877 11.777 1.00 40.00 135 ILE A O 1
ATOM 1012 N N . PHE A 1 136 ? -7.402 12.323 10.244 1.00 40.69 136 PHE A N 1
ATOM 1013 C CA . PHE A 1 136 ? -7.522 11.121 11.073 1.00 40.69 136 PHE A CA 1
ATOM 1014 C C . PHE A 1 136 ? -6.416 10.946 12.140 1.00 40.69 136 PHE A C 1
ATOM 1016 O O . PHE A 1 136 ? -6.639 10.270 13.122 1.00 40.69 136 PHE A O 1
ATOM 1023 N N . PHE A 1 137 ? -5.228 11.535 12.008 1.00 47.78 137 PHE A N 1
ATOM 1024 C CA . PHE A 1 137 ? -4.129 11.482 12.992 1.00 47.78 137 PHE A CA 1
ATOM 1025 C C . PHE A 1 137 ? -4.063 12.701 13.913 1.00 47.78 137 PHE A C 1
ATOM 1027 O O . PHE A 1 137 ? -3.390 12.656 14.938 1.00 47.78 137 PHE A O 1
ATOM 1034 N N . ALA A 1 138 ? -4.756 13.795 13.586 1.00 43.97 138 ALA A N 1
ATOM 1035 C CA . ALA A 1 138 ? -4.862 14.941 14.494 1.00 43.97 138 ALA A CA 1
ATOM 1036 C C . ALA A 1 138 ? -5.649 14.596 15.779 1.00 43.97 138 ALA A C 1
ATOM 1038 O O . ALA A 1 138 ? -5.551 15.310 16.778 1.00 43.97 138 ALA A O 1
ATOM 1039 N N . SER A 1 139 ? -6.410 13.498 15.748 1.00 47.16 139 SER A N 1
ATOM 1040 C CA . SER A 1 139 ? -7.363 13.065 16.767 1.00 47.16 139 SER A CA 1
ATOM 1041 C C . SER A 1 139 ? -7.038 11.734 17.460 1.00 47.16 139 SER A C 1
ATOM 1043 O O . SER A 1 139 ? -7.693 11.419 18.447 1.00 47.16 139 SER A O 1
ATOM 1045 N N . HIS A 1 140 ? -6.046 10.964 16.999 1.00 53.28 140 HIS A N 1
ATOM 1046 C CA . HIS A 1 140 ? -5.686 9.649 17.557 1.00 53.28 140 HIS A CA 1
ATOM 1047 C C . HIS A 1 140 ? -4.304 9.705 18.257 1.00 53.28 140 HIS A C 1
ATOM 1049 O O . HIS A 1 140 ? -3.485 10.558 17.907 1.00 53.28 140 HIS A O 1
ATOM 1055 N N . PRO A 1 141 ? -4.020 8.848 19.265 1.00 61.19 141 PRO A N 1
ATOM 1056 C CA . PRO A 1 141 ? -2.691 8.703 19.858 1.00 61.19 141 PRO A CA 1
ATOM 1057 C C . PRO A 1 141 ? -1.616 8.422 18.807 1.00 61.19 141 PRO A C 1
ATOM 1059 O O . PRO A 1 141 ? -1.915 7.943 17.711 1.00 61.19 141 PRO A O 1
ATOM 1062 N N . ASP A 1 142 ? -0.364 8.692 19.172 1.00 78.19 142 ASP A N 1
ATOM 1063 C CA . ASP A 1 142 ? 0.772 8.499 18.278 1.00 78.19 142 ASP A CA 1
ATOM 1064 C C . ASP A 1 142 ? 0.850 7.026 17.806 1.00 78.19 142 ASP A C 1
ATOM 1066 O O . ASP A 1 142 ? 0.774 6.120 18.646 1.00 78.19 142 ASP A O 1
ATOM 1070 N N . PRO A 1 143 ? 0.960 6.754 16.490 1.00 82.25 143 PRO A N 1
ATOM 1071 C CA . PRO A 1 143 ? 1.062 5.394 15.963 1.00 82.25 143 PRO A CA 1
ATOM 1072 C C . PRO A 1 143 ? 2.164 4.539 16.613 1.00 82.25 143 PRO A C 1
ATOM 1074 O O . PRO A 1 143 ? 1.983 3.328 16.763 1.00 82.25 143 PRO A O 1
ATOM 1077 N N . GLU A 1 144 ? 3.276 5.140 17.048 1.00 86.75 144 GLU A N 1
ATOM 1078 C CA . GLU A 1 144 ? 4.363 4.435 17.735 1.00 86.75 144 GLU A CA 1
ATOM 1079 C C . GLU A 1 144 ? 3.953 4.020 19.156 1.00 86.75 144 GLU A C 1
ATOM 1081 O O . GLU A 1 144 ? 4.184 2.874 19.551 1.00 86.75 144 GLU A O 1
ATOM 1086 N N . GLU A 1 145 ? 3.268 4.903 19.899 1.00 88.88 145 GLU A N 1
ATOM 1087 C CA . GLU A 1 145 ? 2.699 4.595 21.226 1.00 88.88 145 GLU A CA 1
ATOM 1088 C C . GLU A 1 145 ? 1.748 3.394 21.128 1.00 88.88 145 GLU A C 1
ATOM 1090 O O . GLU A 1 145 ? 1.845 2.443 21.911 1.00 88.88 145 GLU A O 1
ATOM 1095 N N . ARG A 1 146 ? 0.853 3.413 20.132 1.00 89.75 146 ARG A N 1
ATOM 1096 C CA . ARG A 1 146 ? -0.130 2.344 19.900 1.00 89.75 146 ARG A CA 1
ATOM 1097 C C . ARG A 1 146 ? 0.546 1.028 19.541 1.00 89.75 146 ARG A C 1
ATOM 1099 O O . ARG A 1 146 ? 0.264 0.011 20.174 1.00 89.75 146 ARG A O 1
ATOM 1106 N N . SER A 1 147 ? 1.485 1.057 18.594 1.00 92.62 147 SER A N 1
ATOM 1107 C CA . SER A 1 147 ? 2.292 -0.104 18.205 1.00 92.62 147 SER A CA 1
ATOM 1108 C C . SER A 1 147 ? 2.990 -0.747 19.408 1.00 92.62 147 SER A C 1
ATOM 1110 O O . SER A 1 147 ? 2.896 -1.963 19.610 1.00 92.62 147 SER A O 1
ATOM 1112 N N . GLN A 1 148 ? 3.649 0.054 20.252 1.00 93.81 148 GLN A N 1
ATOM 1113 C CA . GLN A 1 148 ? 4.374 -0.459 21.411 1.00 93.81 148 GLN A CA 1
ATOM 1114 C C . GLN A 1 148 ? 3.428 -1.050 22.461 1.00 93.81 148 GLN A C 1
ATOM 1116 O O . GLN A 1 148 ? 3.681 -2.140 22.981 1.00 93.81 148 GLN A O 1
ATOM 1121 N N . ALA A 1 149 ? 2.322 -0.364 22.763 1.00 93.44 149 ALA A N 1
ATOM 1122 C CA . ALA A 1 149 ? 1.323 -0.851 23.709 1.00 93.44 149 ALA A CA 1
ATOM 1123 C C . ALA A 1 149 ? 0.717 -2.187 23.250 1.00 93.44 149 ALA A C 1
ATOM 1125 O O . ALA A 1 149 ? 0.602 -3.125 24.043 1.00 93.44 149 ALA A O 1
ATOM 1126 N N . MET A 1 150 ? 0.388 -2.292 21.961 1.00 94.69 150 MET A N 1
ATOM 1127 C CA . MET A 1 150 ? -0.122 -3.513 21.343 1.00 94.69 150 MET A CA 1
ATOM 1128 C C . MET A 1 150 ? 0.906 -4.646 21.327 1.00 94.69 150 MET A C 1
ATOM 1130 O O . MET A 1 150 ? 0.537 -5.793 21.569 1.00 94.69 150 MET A O 1
ATOM 1134 N N . THR A 1 151 ? 2.182 -4.337 21.088 1.00 95.38 151 THR A N 1
ATOM 1135 C CA . THR A 1 151 ? 3.283 -5.315 21.127 1.00 95.38 151 THR A CA 1
ATOM 1136 C C . THR A 1 151 ? 3.444 -5.894 22.531 1.00 95.38 151 THR A C 1
ATOM 1138 O O . THR A 1 151 ? 3.481 -7.111 22.708 1.00 95.38 151 THR A O 1
ATOM 1141 N N . ASN A 1 152 ? 3.465 -5.027 23.548 1.00 94.69 152 ASN A N 1
ATOM 1142 C CA . ASN A 1 152 ? 3.577 -5.443 24.945 1.00 94.69 152 ASN A CA 1
ATOM 1143 C C . ASN A 1 152 ? 2.385 -6.305 25.381 1.00 94.69 152 ASN A C 1
ATOM 1145 O O . ASN A 1 152 ? 2.561 -7.268 26.124 1.00 94.69 152 ASN A O 1
ATOM 1149 N N . ARG A 1 153 ? 1.173 -5.967 24.919 1.00 93.62 153 ARG A N 1
ATOM 1150 C CA . ARG A 1 153 ? -0.038 -6.743 25.202 1.00 93.62 153 ARG A CA 1
ATOM 1151 C C . ARG A 1 153 ? -0.010 -8.097 24.502 1.00 93.62 153 ARG A C 1
ATOM 1153 O O . ARG A 1 153 ? -0.255 -9.103 25.151 1.00 93.62 153 ARG A O 1
ATOM 1160 N N . ALA A 1 154 ? 0.346 -8.141 23.219 1.00 93.44 154 ALA A N 1
ATOM 1161 C CA . ALA A 1 154 ? 0.428 -9.387 22.459 1.00 93.44 154 ALA A CA 1
ATOM 1162 C C . ALA A 1 154 ? 1.374 -10.406 23.120 1.00 93.44 154 ALA A C 1
ATOM 1164 O O . ALA A 1 154 ? 1.028 -11.579 23.211 1.00 93.44 154 ALA A O 1
ATOM 1165 N N . ALA A 1 155 ? 2.499 -9.948 23.683 1.00 90.81 155 ALA A N 1
ATOM 1166 C CA . ALA A 1 155 ? 3.468 -10.803 24.374 1.00 90.81 155 ALA A CA 1
ATOM 1167 C C . ALA A 1 155 ? 2.909 -11.535 25.613 1.00 90.81 155 ALA A C 1
ATOM 1169 O O . ALA A 1 155 ? 3.479 -12.540 26.038 1.00 90.81 155 ALA A O 1
ATOM 1170 N N . THR A 1 156 ? 1.818 -11.045 26.210 1.00 89.25 156 THR A N 1
ATOM 1171 C CA . THR A 1 156 ? 1.158 -11.682 27.364 1.00 89.25 156 THR A CA 1
ATOM 1172 C C . THR A 1 156 ? -0.115 -12.439 26.983 1.00 89.25 156 THR A C 1
ATOM 1174 O O . THR A 1 156 ? -0.711 -13.102 27.833 1.00 89.25 156 THR A O 1
ATOM 1177 N N . MET A 1 157 ? -0.534 -12.372 25.716 1.00 87.94 157 MET A N 1
ATOM 1178 C CA . MET A 1 157 ? -1.732 -13.037 25.216 1.00 87.94 157 MET A CA 1
ATOM 1179 C C . MET A 1 157 ? -1.411 -14.448 24.714 1.00 87.94 157 MET A C 1
ATOM 118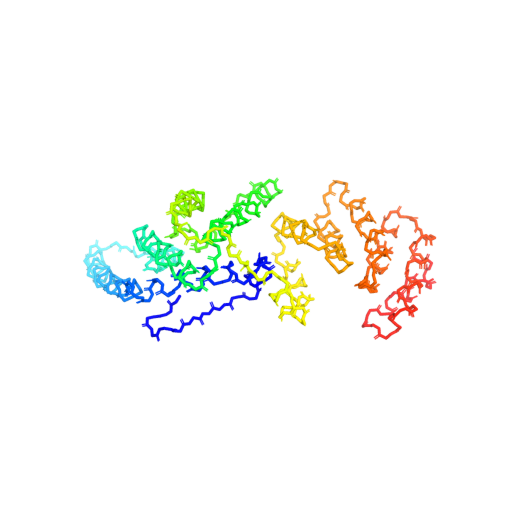1 O O . MET A 1 157 ? -0.454 -14.682 23.978 1.00 87.94 157 MET A O 1
ATOM 1185 N N . ASN A 1 158 ? -2.270 -15.408 25.057 1.00 69.38 158 ASN A N 1
ATOM 1186 C CA . ASN A 1 158 ? -2.250 -16.727 24.431 1.00 69.38 158 ASN A CA 1
ATOM 1187 C C . ASN A 1 158 ? -2.825 -16.592 23.011 1.00 69.38 158 ASN A C 1
ATOM 1189 O O . ASN A 1 158 ? -4.009 -16.309 22.866 1.00 69.38 158 ASN A O 1
ATOM 1193 N N . GLY A 1 159 ? -2.006 -16.764 21.971 1.00 60.25 159 GLY A N 1
ATOM 1194 C CA . GLY A 1 159 ? -2.475 -16.635 20.580 1.00 60.25 159 GLY A CA 1
ATOM 1195 C C . GLY A 1 159 ? -1.398 -16.333 19.538 1.00 60.25 159 GLY A C 1
ATOM 1196 O O . GLY A 1 159 ? -1.660 -16.450 18.348 1.00 60.25 159 GLY A O 1
ATOM 1197 N N . ASP A 1 160 ? -0.166 -16.024 19.952 1.00 60.44 160 ASP A N 1
ATOM 1198 C CA . ASP A 1 160 ? 0.912 -15.562 19.057 1.00 60.44 160 ASP A CA 1
ATOM 1199 C C . ASP A 1 160 ? 1.438 -16.606 18.040 1.00 60.44 160 ASP A C 1
ATOM 1201 O O . ASP A 1 160 ? 2.421 -16.381 17.343 1.00 60.44 160 ASP A O 1
ATOM 1205 N N . ARG A 1 161 ? 0.793 -17.777 17.958 1.00 67.38 161 ARG A N 1
ATOM 1206 C CA . ARG A 1 161 ? 1.138 -18.892 17.058 1.00 67.38 161 ARG A CA 1
ATOM 1207 C C . ARG A 1 161 ? 0.038 -19.233 16.044 1.00 67.38 161 ARG A C 1
ATOM 1209 O O . ARG A 1 161 ? 0.139 -20.270 15.393 1.00 67.38 161 ARG A O 1
ATOM 1216 N N . GLY A 1 162 ? -1.022 -18.426 15.956 1.00 76.25 162 GLY A N 1
ATOM 1217 C CA . GLY A 1 162 ? -2.080 -18.611 14.959 1.00 76.25 162 GLY A CA 1
ATOM 1218 C C . GLY A 1 162 ? -1.575 -18.431 13.522 1.00 76.25 162 GLY A C 1
ATOM 1219 O O . GLY A 1 162 ? -0.538 -17.811 13.287 1.00 76.25 162 GLY A O 1
ATOM 1220 N N . ASP A 1 163 ? -2.312 -18.959 12.547 1.00 89.19 163 ASP A N 1
ATOM 1221 C CA . ASP A 1 163 ? -2.101 -18.608 11.140 1.00 89.19 163 ASP A CA 1
ATOM 1222 C C . ASP A 1 163 ? -2.737 -17.228 10.888 1.00 89.19 163 ASP A C 1
ATOM 1224 O O . ASP A 1 163 ? -3.936 -17.070 11.129 1.00 89.19 163 ASP A O 1
ATOM 1228 N N . PRO A 1 164 ? -1.988 -16.212 10.424 1.00 94.56 164 PRO A N 1
ATOM 1229 C CA . PRO A 1 164 ? -2.569 -14.918 10.076 1.00 94.56 164 PRO A CA 1
ATOM 1230 C C . PRO A 1 164 ? -3.431 -14.958 8.796 1.00 94.56 164 PRO A C 1
ATOM 1232 O O . PRO A 1 164 ? -4.054 -13.954 8.448 1.00 94.56 164 PRO A O 1
ATOM 1235 N N . ALA A 1 165 ? -3.465 -16.095 8.090 1.00 95.88 165 ALA A N 1
ATOM 1236 C CA . ALA A 1 165 ? -4.204 -16.346 6.855 1.00 95.88 165 ALA A CA 1
ATOM 1237 C C . ALA A 1 165 ? -3.749 -15.480 5.660 1.00 95.88 165 ALA A C 1
ATOM 1239 O O . ALA A 1 165 ? -4.552 -15.060 4.823 1.00 95.88 165 ALA A O 1
ATOM 1240 N N . SER A 1 166 ? -2.435 -15.246 5.531 1.00 94.88 166 SER A N 1
ATOM 1241 C CA . SER A 1 166 ? -1.837 -14.445 4.444 1.00 94.88 166 SER A CA 1
ATOM 1242 C C . SER A 1 166 ? -2.200 -14.950 3.044 1.00 94.88 166 SER A C 1
ATOM 1244 O O . SER A 1 166 ? -2.590 -14.168 2.181 1.00 94.88 166 SER A O 1
ATOM 1246 N N . ALA A 1 167 ? -2.101 -16.262 2.800 1.00 92.81 167 ALA A N 1
ATOM 1247 C CA . ALA A 1 167 ? -2.360 -16.834 1.477 1.00 92.81 167 ALA A CA 1
ATOM 1248 C C . ALA A 1 167 ? -3.843 -16.740 1.079 1.00 92.81 167 ALA A C 1
ATOM 1250 O O . ALA A 1 167 ? -4.157 -16.429 -0.072 1.00 92.81 167 ALA A O 1
ATOM 1251 N N . ALA A 1 168 ? -4.749 -16.977 2.036 1.00 95.44 168 ALA A N 1
ATOM 1252 C CA . ALA A 1 168 ? -6.185 -16.832 1.824 1.00 95.44 168 ALA A CA 1
ATOM 1253 C C . ALA A 1 168 ? -6.529 -15.375 1.495 1.00 95.44 168 ALA A C 1
ATOM 1255 O O . ALA A 1 168 ? -7.181 -15.113 0.483 1.00 95.44 168 ALA A O 1
ATOM 1256 N N . TYR A 1 169 ? -5.999 -14.433 2.281 1.00 96.44 169 TYR A N 1
ATOM 1257 C CA . TYR A 1 169 ? -6.177 -13.003 2.059 1.00 96.44 169 TYR A CA 1
ATOM 1258 C C . TYR A 1 169 ? -5.687 -12.556 0.675 1.00 96.44 169 TYR A C 1
ATOM 1260 O O . TYR A 1 169 ? -6.441 -11.950 -0.089 1.00 96.44 169 TYR A O 1
ATOM 1268 N N . ALA A 1 170 ? -4.459 -12.933 0.303 1.00 93.81 170 ALA A N 1
ATOM 1269 C CA . ALA A 1 170 ? -3.889 -12.634 -1.009 1.00 93.81 170 ALA A CA 1
ATOM 1270 C C . ALA A 1 170 ? -4.746 -13.197 -2.159 1.00 93.81 170 ALA A C 1
ATOM 1272 O O . ALA A 1 170 ? -4.887 -12.560 -3.204 1.00 93.81 170 ALA A O 1
ATOM 1273 N N . GLY A 1 171 ? -5.350 -14.375 -1.967 1.00 95.12 171 GLY A N 1
ATOM 1274 C CA . GLY A 1 171 ? -6.304 -14.961 -2.906 1.00 95.12 171 GLY A CA 1
ATOM 1275 C C . GLY A 1 171 ? -7.564 -14.110 -3.096 1.00 95.12 171 GLY A C 1
ATOM 1276 O O . GLY A 1 171 ? -7.982 -13.913 -4.236 1.00 95.12 171 GLY A O 1
ATOM 1277 N N . GLN A 1 172 ? -8.127 -13.568 -2.010 1.00 96.56 172 GLN A N 1
ATOM 1278 C CA . GLN A 1 172 ? -9.348 -12.750 -2.050 1.00 96.56 172 GLN A CA 1
ATOM 1279 C C . GLN A 1 172 ? -9.137 -11.399 -2.741 1.00 96.56 172 GLN A C 1
ATOM 1281 O O . GLN A 1 172 ? -10.000 -10.946 -3.490 1.00 96.56 172 GLN A O 1
ATOM 1286 N N . ILE A 1 173 ? -7.986 -10.755 -2.532 1.00 95.31 173 ILE A N 1
ATOM 1287 C CA . ILE A 1 173 ? -7.739 -9.416 -3.092 1.00 95.31 173 ILE A CA 1
ATOM 1288 C C . ILE A 1 173 ? -7.189 -9.435 -4.522 1.00 95.31 173 ILE A C 1
ATOM 1290 O O . ILE A 1 173 ? -7.177 -8.397 -5.184 1.00 95.31 173 ILE A O 1
ATOM 1294 N N . ARG A 1 174 ? -6.744 -10.595 -5.027 1.00 93.62 174 ARG A N 1
ATOM 1295 C CA . ARG A 1 174 ? -6.036 -10.711 -6.315 1.00 93.62 174 ARG A CA 1
ATOM 1296 C C . ARG A 1 174 ? -6.783 -10.056 -7.478 1.00 93.62 174 ARG A C 1
ATOM 1298 O O . ARG A 1 174 ? -6.166 -9.359 -8.272 1.00 93.62 174 ARG A O 1
ATOM 1305 N N . GLY A 1 175 ? -8.101 -10.249 -7.563 1.00 95.69 175 GLY A N 1
ATOM 1306 C CA . GLY A 1 175 ? -8.926 -9.698 -8.647 1.00 95.69 175 GLY A CA 1
ATOM 1307 C C . GLY A 1 175 ? -9.055 -8.171 -8.640 1.00 95.69 175 GLY A C 1
ATOM 1308 O O . GLY A 1 175 ? -9.424 -7.588 -9.654 1.00 95.69 175 GLY A O 1
ATOM 1309 N N . HIS A 1 176 ? -8.739 -7.520 -7.520 1.00 95.94 176 HIS A N 1
ATOM 1310 C CA . HIS A 1 176 ? -8.852 -6.070 -7.347 1.00 95.94 176 HIS A CA 1
ATOM 1311 C C . HIS A 1 176 ? -7.495 -5.366 -7.261 1.00 95.94 176 HIS A C 1
ATOM 1313 O O . HIS A 1 176 ? -7.416 -4.153 -7.456 1.00 95.94 176 HIS A O 1
ATOM 1319 N N . ARG A 1 177 ? -6.429 -6.129 -6.986 1.00 94.81 177 ARG A N 1
ATOM 1320 C CA . ARG A 1 177 ? -5.082 -5.626 -6.704 1.00 94.81 177 ARG A CA 1
ATOM 1321 C C . ARG A 1 177 ? -4.583 -4.657 -7.774 1.00 94.81 177 ARG A C 1
ATOM 1323 O O . ARG A 1 177 ? -4.133 -3.574 -7.416 1.00 94.81 177 ARG A O 1
ATOM 1330 N N . ARG A 1 178 ? -4.756 -4.988 -9.060 1.00 94.94 178 ARG A N 1
ATOM 1331 C CA . ARG A 1 178 ? -4.349 -4.124 -10.178 1.00 94.94 178 ARG A CA 1
ATOM 1332 C C . ARG A 1 178 ? -4.938 -2.717 -10.080 1.00 94.94 178 ARG A C 1
ATOM 1334 O O . ARG A 1 178 ? -4.199 -1.739 -10.089 1.00 94.94 178 ARG A O 1
ATOM 1341 N N . GLN A 1 179 ? -6.262 -2.627 -9.944 1.00 96.44 179 GLN A N 1
ATOM 1342 C CA . GLN A 1 179 ? -6.967 -1.349 -9.847 1.00 96.44 179 GLN A CA 1
ATOM 1343 C C . GLN A 1 179 ? -6.507 -0.556 -8.619 1.00 96.44 179 GLN A C 1
ATOM 1345 O O . GLN A 1 179 ? -6.297 0.649 -8.703 1.00 96.44 179 GLN A O 1
ATOM 1350 N N . TRP A 1 180 ? -6.325 -1.221 -7.477 1.00 97.00 180 TRP A N 1
ATOM 1351 C CA . TRP A 1 180 ? -5.898 -0.545 -6.251 1.00 97.00 180 TRP A CA 1
ATOM 1352 C C . TRP A 1 180 ? -4.458 -0.036 -6.331 1.00 97.00 180 TRP A C 1
ATOM 1354 O O . TRP A 1 180 ? -4.167 1.025 -5.788 1.00 97.00 180 TRP A O 1
ATOM 1364 N N . LEU A 1 181 ? -3.568 -0.756 -7.015 1.00 96.88 181 LEU A N 1
ATOM 1365 C CA . LEU A 1 181 ? -2.201 -0.306 -7.280 1.00 96.88 181 LEU A CA 1
ATOM 1366 C C . LEU A 1 181 ? -2.180 0.901 -8.233 1.00 96.88 181 LEU A C 1
ATOM 1368 O O . LEU A 1 181 ? -1.434 1.853 -7.998 1.00 96.88 181 LEU A O 1
ATOM 1372 N N . ASP A 1 182 ? -3.044 0.911 -9.254 1.00 95.81 182 ASP A N 1
ATOM 1373 C CA . ASP A 1 182 ? -3.243 2.078 -10.121 1.00 95.81 182 ASP A CA 1
ATOM 1374 C C . ASP A 1 182 ? -3.757 3.295 -9.325 1.00 95.81 182 ASP A C 1
ATOM 1376 O O . ASP A 1 182 ? -3.268 4.414 -9.511 1.00 95.81 182 ASP A O 1
ATOM 1380 N N . ASP A 1 183 ? -4.714 3.092 -8.415 1.00 95.81 183 ASP A N 1
ATOM 1381 C CA . ASP A 1 183 ? -5.229 4.140 -7.526 1.00 95.81 183 ASP A CA 1
ATOM 1382 C C . ASP A 1 183 ? -4.154 4.641 -6.546 1.00 95.81 183 ASP A C 1
ATOM 1384 O O . ASP A 1 183 ? -4.055 5.845 -6.295 1.00 95.81 183 ASP A O 1
ATOM 1388 N N . GLU A 1 184 ? -3.308 3.748 -6.026 1.00 95.94 184 GLU A N 1
ATOM 1389 C CA . GLU A 1 184 ? -2.206 4.094 -5.126 1.00 95.94 184 GLU A CA 1
ATOM 1390 C C . GLU A 1 184 ? -1.174 4.993 -5.825 1.00 95.94 184 GLU A C 1
ATOM 1392 O O . GLU A 1 184 ? -0.841 6.052 -5.291 1.00 95.94 184 GLU A O 1
ATOM 1397 N N . LEU A 1 185 ? -0.750 4.667 -7.055 1.00 95.50 185 LEU A N 1
ATOM 1398 C CA . LEU A 1 185 ? 0.141 5.538 -7.839 1.00 95.50 185 LEU A CA 1
ATOM 1399 C C . LEU A 1 185 ? -0.448 6.945 -8.053 1.00 95.50 185 LEU A C 1
ATOM 1401 O O . LEU A 1 185 ? 0.283 7.941 -8.076 1.00 95.50 185 LEU A O 1
ATOM 1405 N N . ARG A 1 186 ? -1.777 7.062 -8.183 1.00 93.88 186 ARG A N 1
ATOM 1406 C CA . ARG A 1 186 ? -2.464 8.351 -8.392 1.00 93.88 186 ARG A CA 1
ATOM 1407 C C . ARG A 1 186 ? -2.470 9.246 -7.155 1.00 93.88 186 ARG A C 1
ATOM 1409 O O . ARG A 1 186 ? -2.694 10.448 -7.303 1.00 93.88 186 ARG A O 1
ATOM 1416 N N . ARG A 1 187 ? -2.185 8.716 -5.959 1.00 90.19 187 ARG A N 1
ATOM 1417 C CA . ARG A 1 187 ? -2.151 9.499 -4.710 1.00 90.19 187 ARG A CA 1
ATOM 1418 C C . ARG A 1 187 ? -1.022 10.522 -4.653 1.00 90.19 187 ARG A C 1
ATOM 1420 O O . ARG A 1 187 ? -1.104 11.449 -3.853 1.00 90.19 187 ARG A O 1
ATOM 1427 N N . ARG A 1 188 ? 0.019 10.363 -5.482 1.00 85.44 188 ARG A N 1
ATOM 1428 C CA . ARG A 1 188 ? 1.219 11.224 -5.501 1.00 85.44 188 ARG A CA 1
ATOM 1429 C C . ARG A 1 188 ? 1.925 11.315 -4.136 1.00 85.44 188 ARG A C 1
ATOM 1431 O O . ARG A 1 188 ? 2.488 12.352 -3.800 1.00 85.44 188 ARG A O 1
ATOM 1438 N N . LYS A 1 189 ? 1.897 10.219 -3.374 1.00 91.69 189 LYS A N 1
ATOM 1439 C CA . LYS A 1 189 ? 2.608 10.016 -2.102 1.00 91.69 189 LYS A CA 1
ATOM 1440 C C . LYS A 1 189 ? 3.749 9.032 -2.318 1.00 91.69 189 LYS A C 1
ATOM 1442 O O . LYS A 1 189 ? 3.666 7.867 -1.948 1.00 91.69 189 LYS A O 1
ATOM 1447 N N . ALA A 1 190 ? 4.759 9.481 -3.062 1.00 93.62 190 ALA A N 1
ATOM 1448 C CA . ALA A 1 190 ? 5.749 8.583 -3.643 1.0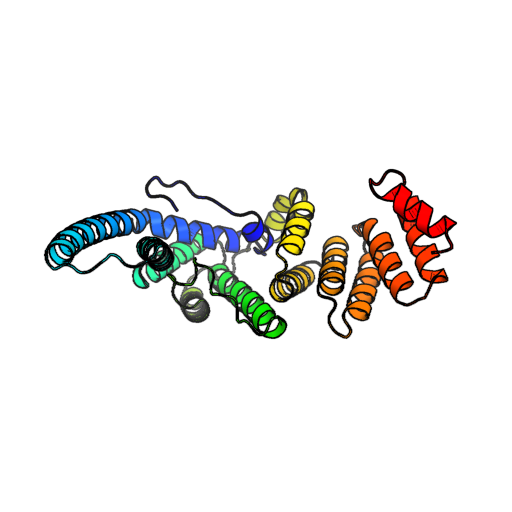0 93.62 190 ALA A CA 1
ATOM 1449 C C . ALA A 1 190 ? 6.552 7.809 -2.585 1.00 93.62 190 ALA A C 1
ATOM 1451 O O . ALA A 1 190 ? 6.873 6.647 -2.819 1.00 93.62 190 ALA A O 1
ATOM 1452 N N . GLY A 1 191 ? 6.847 8.412 -1.429 1.00 94.75 191 GLY A N 1
ATOM 1453 C CA . GLY A 1 191 ? 7.525 7.733 -0.328 1.00 94.75 191 GLY A CA 1
ATOM 1454 C C . GLY A 1 191 ? 6.660 6.631 0.283 1.00 94.75 191 GLY A C 1
ATOM 1455 O O . GLY A 1 191 ? 7.128 5.498 0.394 1.00 94.75 191 GLY A O 1
ATOM 1456 N N . GLU A 1 192 ? 5.386 6.920 0.584 1.00 95.25 192 GLU A N 1
ATOM 1457 C CA . GLU A 1 192 ? 4.443 5.906 1.097 1.00 95.25 192 GLU A CA 1
ATOM 1458 C C . GLU A 1 192 ? 4.273 4.752 0.102 1.00 95.25 192 GLU A C 1
ATOM 1460 O O . GLU A 1 192 ? 4.375 3.581 0.464 1.00 95.25 192 GLU A O 1
ATOM 1465 N N . THR A 1 193 ? 4.045 5.085 -1.170 1.00 97.12 193 THR A N 1
ATOM 1466 C CA . THR A 1 193 ? 3.796 4.104 -2.228 1.00 97.12 193 THR A CA 1
ATOM 1467 C C . THR A 1 193 ? 5.008 3.203 -2.459 1.00 97.12 193 THR A C 1
ATOM 1469 O O . THR A 1 193 ? 4.847 1.991 -2.572 1.00 97.12 193 THR A O 1
ATOM 1472 N N . ILE A 1 194 ? 6.229 3.750 -2.473 1.00 97.94 194 ILE A N 1
ATOM 1473 C CA . ILE A 1 194 ? 7.453 2.945 -2.602 1.00 97.94 194 ILE A CA 1
ATOM 1474 C C . ILE A 1 194 ? 7.622 2.023 -1.389 1.00 97.94 194 ILE A C 1
ATOM 1476 O O . ILE A 1 194 ? 7.847 0.828 -1.572 1.00 97.94 194 ILE A O 1
ATOM 1480 N N . ALA A 1 195 ? 7.443 2.531 -0.166 1.00 97.56 195 ALA A N 1
ATOM 1481 C CA . ALA A 1 195 ? 7.550 1.722 1.050 1.00 97.56 195 ALA A CA 1
ATOM 1482 C C . ALA A 1 195 ? 6.517 0.581 1.094 1.00 97.56 195 ALA A C 1
ATOM 1484 O O . ALA A 1 195 ? 6.846 -0.544 1.488 1.00 97.56 195 ALA A O 1
ATOM 1485 N N . LEU A 1 196 ? 5.285 0.845 0.646 1.00 97.75 196 LEU A N 1
ATOM 1486 C CA . LEU A 1 196 ? 4.238 -0.163 0.483 1.00 97.75 196 LEU A CA 1
ATOM 1487 C C . LEU A 1 196 ? 4.643 -1.233 -0.541 1.00 97.75 196 LEU A C 1
ATOM 1489 O O . LEU A 1 196 ? 4.580 -2.421 -0.240 1.00 97.75 196 LEU A O 1
ATOM 1493 N N . LEU A 1 197 ? 5.084 -0.839 -1.734 1.00 98.12 197 LEU A N 1
ATOM 1494 C CA . LEU A 1 197 ? 5.440 -1.773 -2.808 1.00 98.12 197 LEU A CA 1
ATOM 1495 C C . LEU A 1 197 ? 6.661 -2.632 -2.448 1.00 98.12 197 LEU A C 1
ATOM 1497 O O . LEU A 1 197 ? 6.638 -3.846 -2.643 1.00 98.12 197 LEU A O 1
ATOM 1501 N N . GLU A 1 198 ? 7.690 -2.040 -1.838 1.00 97.81 198 GLU A N 1
ATOM 1502 C CA . GLU A 1 198 ? 8.841 -2.779 -1.305 1.00 97.81 198 GLU A CA 1
ATOM 1503 C C . GLU A 1 198 ? 8.415 -3.779 -0.220 1.00 97.81 198 GLU A C 1
ATOM 1505 O O . GLU A 1 198 ? 8.985 -4.865 -0.110 1.00 97.81 198 GLU A O 1
ATOM 1510 N N . ARG A 1 199 ? 7.404 -3.438 0.588 1.00 97.00 199 ARG A N 1
ATOM 1511 C CA . ARG A 1 199 ? 6.830 -4.346 1.587 1.00 97.00 199 ARG A CA 1
ATOM 1512 C C . ARG A 1 199 ? 6.056 -5.495 0.955 1.00 97.00 199 ARG A C 1
ATOM 1514 O O . ARG A 1 199 ? 6.258 -6.635 1.368 1.00 97.00 199 ARG A O 1
ATOM 1521 N N . LEU A 1 200 ? 5.238 -5.223 -0.057 1.00 95.69 200 LEU A N 1
ATOM 1522 C CA . LEU A 1 200 ? 4.524 -6.258 -0.805 1.00 95.69 200 LEU A CA 1
ATOM 1523 C C . LEU A 1 200 ? 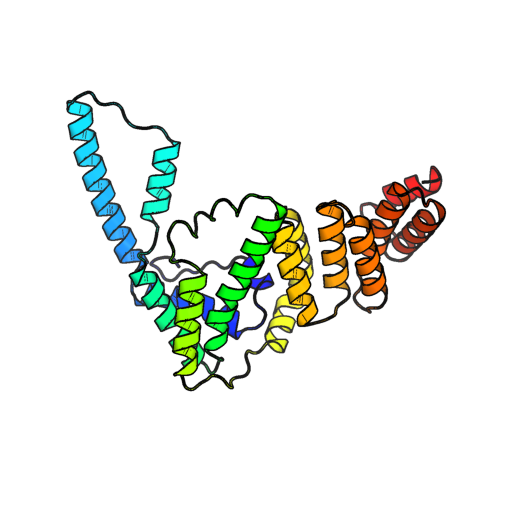5.503 -7.241 -1.473 1.00 95.69 200 LEU A C 1
ATOM 1525 O O . LEU A 1 200 ? 5.300 -8.450 -1.374 1.00 95.69 200 LEU A O 1
ATOM 1529 N N . LEU A 1 201 ? 6.617 -6.751 -2.033 1.00 96.25 201 LEU A N 1
ATOM 1530 C CA . LEU A 1 201 ? 7.662 -7.603 -2.621 1.00 96.25 201 LEU A CA 1
ATOM 1531 C C . LEU A 1 201 ? 8.382 -8.501 -1.609 1.00 96.25 201 LEU A C 1
ATOM 1533 O O . LEU A 1 201 ? 8.869 -9.569 -1.976 1.00 96.25 201 LEU A O 1
ATOM 1537 N N . ARG A 1 202 ? 8.447 -8.107 -0.329 1.00 94.69 202 ARG A N 1
ATOM 1538 C CA . ARG A 1 202 ? 8.982 -8.983 0.728 1.00 94.69 202 ARG A CA 1
ATOM 1539 C C . ARG A 1 202 ? 8.069 -10.176 1.022 1.00 94.69 202 ARG A C 1
ATOM 1541 O O . ARG A 1 202 ? 8.559 -11.170 1.547 1.00 94.69 202 ARG A O 1
ATOM 1548 N N . GLN A 1 203 ? 6.776 -10.089 0.705 1.00 89.06 203 GLN A N 1
ATOM 1549 C CA . GLN A 1 203 ? 5.833 -11.201 0.871 1.00 89.06 203 GLN A CA 1
ATOM 1550 C C . GLN A 1 203 ? 5.784 -12.099 -0.360 1.00 89.06 203 GLN A C 1
ATOM 1552 O O . GLN A 1 203 ? 5.779 -13.322 -0.233 1.00 89.06 203 GLN A O 1
ATOM 1557 N N . ALA A 1 204 ? 5.725 -11.488 -1.542 1.00 90.56 204 ALA A N 1
ATOM 1558 C CA . ALA A 1 204 ? 5.662 -12.184 -2.813 1.00 90.56 204 ALA A CA 1
ATOM 1559 C C . ALA A 1 204 ? 6.453 -11.406 -3.864 1.00 90.56 204 ALA A C 1
ATOM 1561 O O . ALA A 1 204 ? 6.161 -10.252 -4.164 1.00 90.56 204 ALA A O 1
ATOM 1562 N N . ASP A 1 205 ? 7.461 -12.059 -4.434 1.00 94.06 205 ASP A N 1
ATOM 1563 C CA . ASP A 1 205 ? 8.266 -11.491 -5.508 1.00 94.06 205 ASP A CA 1
ATOM 1564 C C . ASP A 1 205 ? 7.574 -11.690 -6.869 1.00 94.06 205 ASP A C 1
ATOM 1566 O O . ASP A 1 205 ? 7.924 -12.596 -7.634 1.00 94.06 205 ASP A O 1
ATOM 1570 N N . ASP A 1 206 ? 6.559 -10.865 -7.134 1.00 95.25 206 ASP A N 1
ATOM 1571 C CA . ASP A 1 206 ? 5.695 -10.936 -8.316 1.00 95.25 206 ASP A CA 1
ATOM 1572 C C . ASP A 1 206 ? 5.957 -9.812 -9.344 1.00 95.25 206 ASP A C 1
ATOM 1574 O O . ASP A 1 206 ? 6.488 -8.740 -9.031 1.00 95.25 206 ASP A O 1
ATOM 1578 N N . GLY A 1 207 ? 5.650 -10.086 -10.614 1.00 97.38 207 GLY A N 1
ATOM 1579 C CA . GLY A 1 207 ? 5.934 -9.196 -11.739 1.00 97.38 207 GLY A CA 1
ATOM 1580 C C . GLY A 1 207 ? 5.064 -7.946 -11.758 1.00 97.38 207 GLY A C 1
ATOM 1581 O O . GLY A 1 207 ? 5.543 -6.882 -12.158 1.00 97.38 207 GLY A O 1
ATOM 1582 N N . GLU A 1 208 ? 3.813 -8.049 -11.305 1.00 97.00 208 GLU A N 1
ATOM 1583 C CA . GLU A 1 208 ? 2.903 -6.907 -11.189 1.00 97.00 208 GLU A CA 1
ATOM 1584 C C . GLU A 1 208 ? 3.462 -5.859 -10.220 1.00 97.00 208 GLU A C 1
ATOM 1586 O O . GLU A 1 208 ? 3.626 -4.692 -10.581 1.00 97.00 208 GLU A O 1
ATOM 1591 N N . THR A 1 209 ? 3.819 -6.271 -9.007 1.00 97.69 209 THR A N 1
ATOM 1592 C CA . THR A 1 209 ? 4.308 -5.379 -7.951 1.00 97.69 209 THR A CA 1
ATOM 1593 C C . THR A 1 209 ? 5.639 -4.748 -8.338 1.00 97.69 209 THR A C 1
ATOM 1595 O O . THR A 1 209 ? 5.832 -3.554 -8.112 1.00 97.69 209 THR A O 1
ATOM 1598 N N . ARG A 1 210 ? 6.536 -5.498 -8.995 1.00 98.50 210 ARG A N 1
ATOM 1599 C CA . ARG A 1 210 ? 7.777 -4.936 -9.553 1.00 98.50 210 ARG A CA 1
ATOM 1600 C C . ARG A 1 210 ? 7.512 -3.886 -10.622 1.00 98.50 210 ARG A C 1
ATOM 1602 O O . ARG A 1 210 ? 8.137 -2.830 -10.603 1.00 98.50 210 ARG A O 1
ATOM 1609 N N . PHE A 1 211 ? 6.565 -4.135 -11.529 1.00 98.56 211 PHE A N 1
ATOM 1610 C CA . PHE A 1 211 ? 6.156 -3.130 -12.508 1.00 98.56 211 PHE A CA 1
ATOM 1611 C C . PHE A 1 211 ? 5.666 -1.850 -11.816 1.00 98.56 211 PHE A C 1
ATOM 1613 O O . PHE A 1 211 ? 6.142 -0.764 -12.150 1.00 98.56 211 PHE A O 1
ATOM 1620 N N . PHE A 1 212 ? 4.786 -1.968 -10.819 1.00 98.44 212 PHE A N 1
ATOM 1621 C CA . PHE A 1 212 ? 4.288 -0.814 -10.070 1.00 98.44 212 PHE A CA 1
ATOM 1622 C C . PHE A 1 212 ? 5.382 -0.099 -9.271 1.00 98.44 212 PHE A C 1
ATOM 1624 O O . PHE A 1 212 ? 5.368 1.129 -9.195 1.00 98.44 212 PHE A O 1
ATOM 1631 N N . LEU A 1 213 ? 6.360 -0.825 -8.723 1.00 98.62 213 LEU A N 1
ATOM 1632 C CA . LEU A 1 213 ? 7.513 -0.218 -8.056 1.00 98.62 213 LEU A CA 1
ATOM 1633 C C . LEU A 1 213 ? 8.377 0.567 -9.051 1.00 98.62 213 LEU A C 1
ATOM 1635 O O . LEU A 1 213 ? 8.790 1.691 -8.761 1.00 98.62 213 LEU A O 1
ATOM 1639 N N . GLY A 1 214 ? 8.575 0.025 -10.254 1.00 98.50 214 GLY A N 1
ATOM 1640 C CA . GLY A 1 214 ? 9.218 0.741 -11.351 1.00 98.50 214 GLY A CA 1
ATOM 1641 C C . GLY A 1 214 ? 8.459 2.009 -11.750 1.00 98.50 214 GLY A C 1
ATOM 1642 O O . GLY A 1 214 ? 9.068 3.070 -11.886 1.00 98.50 214 GLY A O 1
ATOM 1643 N N . GLU A 1 215 ? 7.127 1.941 -11.855 1.00 98.44 215 GLU A N 1
ATOM 1644 C CA . GLU A 1 215 ? 6.284 3.118 -12.099 1.00 98.44 215 GLU A CA 1
ATOM 1645 C C . GLU A 1 215 ? 6.394 4.159 -10.983 1.00 98.44 215 GLU A C 1
ATOM 1647 O O . GLU A 1 215 ? 6.465 5.352 -11.277 1.00 98.44 215 GLU A O 1
ATOM 1652 N N . ALA A 1 216 ? 6.449 3.736 -9.718 1.00 98.06 216 ALA A N 1
ATOM 1653 C CA . ALA A 1 216 ? 6.591 4.643 -8.586 1.00 98.06 216 ALA A CA 1
ATOM 1654 C C . ALA A 1 216 ? 7.915 5.424 -8.653 1.00 98.06 216 ALA A C 1
ATOM 1656 O O . ALA A 1 216 ? 7.902 6.648 -8.512 1.00 98.06 216 ALA A O 1
ATOM 1657 N N . PHE A 1 217 ? 9.038 4.761 -8.963 1.00 98.19 217 PHE A N 1
ATOM 1658 C CA . PHE A 1 217 ? 10.313 5.446 -9.214 1.00 98.19 217 PHE A CA 1
ATOM 1659 C C . PHE A 1 217 ? 10.231 6.369 -10.434 1.00 98.19 217 PHE A C 1
ATOM 1661 O O . PHE A 1 217 ? 10.606 7.539 -10.354 1.00 98.19 217 PHE A O 1
ATOM 1668 N N . ARG A 1 218 ? 9.679 5.888 -11.555 1.00 97.56 218 ARG A N 1
ATOM 1669 C CA . ARG A 1 218 ? 9.536 6.680 -12.785 1.00 97.56 218 ARG A CA 1
ATOM 1670 C C . ARG A 1 218 ? 8.733 7.966 -12.558 1.00 97.56 218 ARG A C 1
ATOM 1672 O O . ARG A 1 218 ? 9.086 9.003 -13.113 1.00 97.56 218 ARG A O 1
ATOM 1679 N N . LEU A 1 219 ? 7.654 7.900 -11.777 1.00 95.62 219 LEU A N 1
ATOM 1680 C CA . LEU A 1 219 ? 6.787 9.042 -11.470 1.00 95.62 219 LEU A CA 1
ATOM 1681 C C . LEU A 1 219 ? 7.389 9.981 -10.422 1.00 95.62 219 LEU A C 1
ATOM 1683 O O . LEU A 1 219 ? 7.166 11.187 -10.506 1.00 95.62 219 LEU A O 1
ATOM 1687 N N . ARG A 1 220 ? 8.138 9.446 -9.451 1.00 94.88 220 ARG A N 1
ATOM 1688 C CA . ARG A 1 220 ? 8.858 10.250 -8.457 1.00 94.88 220 ARG A CA 1
ATOM 1689 C C . ARG A 1 220 ? 9.980 11.068 -9.097 1.00 94.88 220 ARG A C 1
ATOM 1691 O O . ARG A 1 220 ? 10.169 12.219 -8.716 1.00 94.88 220 ARG A O 1
ATOM 1698 N N . ALA A 1 221 ? 10.664 10.482 -10.082 1.00 94.81 221 ALA A N 1
ATOM 1699 C CA . ALA A 1 221 ? 11.671 11.133 -10.917 1.00 94.81 221 ALA A CA 1
ATOM 1700 C C . ALA A 1 221 ? 12.790 11.836 -10.120 1.00 94.81 221 ALA A C 1
ATOM 1702 O O . ALA A 1 221 ? 13.280 12.888 -10.530 1.00 94.81 221 ALA A O 1
ATOM 1703 N N . ALA A 1 222 ? 13.198 11.257 -8.985 1.00 94.50 222 ALA A N 1
ATOM 1704 C CA . ALA A 1 222 ? 14.363 11.719 -8.240 1.00 94.50 222 ALA A CA 1
ATOM 1705 C C . ALA A 1 222 ? 15.672 11.324 -8.943 1.00 94.50 222 ALA A C 1
ATOM 1707 O O . ALA A 1 222 ? 15.697 10.460 -9.828 1.00 94.50 222 ALA A O 1
ATOM 1708 N N . ASP A 1 223 ? 16.787 11.897 -8.494 1.00 94.81 223 ASP A N 1
ATOM 1709 C CA . ASP A 1 223 ? 18.111 11.499 -8.967 1.00 94.81 223 ASP A CA 1
ATOM 1710 C C . ASP A 1 223 ? 18.333 9.989 -8.769 1.00 94.81 223 ASP A C 1
ATOM 1712 O O . ASP A 1 223 ? 18.204 9.446 -7.671 1.00 94.81 223 ASP A O 1
ATOM 1716 N N . GLY A 1 224 ? 18.647 9.291 -9.864 1.00 95.94 224 GLY A N 1
ATOM 1717 C CA . GLY A 1 224 ? 18.849 7.839 -9.886 1.00 95.94 224 GLY A CA 1
ATOM 1718 C C . GLY A 1 224 ? 17.577 6.992 -10.039 1.00 95.94 224 GLY A C 1
ATOM 1719 O O . GLY A 1 224 ? 17.690 5.800 -10.336 1.00 95.94 224 GLY A O 1
ATOM 1720 N N . ASP A 1 225 ? 16.375 7.568 -9.933 1.00 97.31 225 ASP A N 1
ATOM 1721 C CA . ASP A 1 225 ? 15.123 6.803 -10.033 1.00 97.31 225 ASP A CA 1
ATOM 1722 C C . ASP A 1 225 ? 14.904 6.190 -11.414 1.00 97.31 225 ASP A C 1
ATOM 1724 O O . ASP A 1 225 ? 14.359 5.095 -11.509 1.00 97.31 225 ASP A O 1
ATOM 1728 N N . ALA A 1 226 ? 15.381 6.830 -12.485 1.00 97.81 226 ALA A N 1
ATOM 1729 C CA . ALA A 1 226 ? 15.325 6.242 -13.823 1.00 97.81 226 ALA A CA 1
ATOM 1730 C C . ALA A 1 226 ? 16.056 4.886 -13.873 1.00 97.81 226 ALA A C 1
ATOM 1732 O O . ALA A 1 226 ? 15.540 3.921 -14.433 1.00 97.81 226 ALA A O 1
ATOM 1733 N N . GLY A 1 227 ? 17.225 4.783 -13.230 1.00 97.94 227 GLY A N 1
ATOM 1734 C CA . GLY A 1 227 ? 17.969 3.527 -13.123 1.00 97.94 227 GLY A CA 1
ATOM 1735 C C . GLY A 1 227 ? 17.248 2.498 -12.252 1.00 97.94 227 GLY A C 1
ATOM 1736 O O . GLY A 1 227 ? 17.153 1.331 -12.628 1.00 97.94 227 GLY A O 1
ATOM 1737 N N . ARG A 1 228 ? 16.676 2.930 -11.119 1.00 98.44 228 ARG A N 1
ATOM 1738 C CA . ARG A 1 228 ? 15.876 2.055 -10.243 1.00 98.44 228 ARG A CA 1
ATOM 1739 C C . ARG A 1 228 ? 14.645 1.507 -10.966 1.00 98.44 228 ARG A C 1
ATOM 1741 O O . ARG A 1 228 ? 14.402 0.308 -10.909 1.00 98.44 228 ARG A O 1
ATOM 1748 N N . ALA A 1 229 ? 13.929 2.350 -11.705 1.00 98.62 229 ALA A N 1
ATOM 1749 C CA . ALA A 1 229 ? 12.777 1.948 -12.501 1.00 98.62 229 ALA A CA 1
ATOM 1750 C C . ALA A 1 229 ? 13.152 0.901 -13.559 1.00 98.62 229 ALA A C 1
ATOM 1752 O O . ALA A 1 229 ? 12.504 -0.138 -13.651 1.00 98.62 229 ALA A O 1
ATOM 1753 N N . LEU A 1 230 ? 14.239 1.127 -14.309 1.00 98.44 230 LEU A N 1
ATOM 1754 C CA . LEU A 1 230 ? 14.736 0.165 -15.298 1.00 98.44 230 LEU A CA 1
ATOM 1755 C C . LEU A 1 230 ? 15.124 -1.181 -14.667 1.00 98.44 230 LEU A C 1
ATOM 1757 O O . LEU A 1 230 ? 14.827 -2.224 -15.252 1.00 98.44 230 LEU A O 1
ATOM 1761 N N . ASN A 1 231 ? 15.735 -1.170 -13.479 1.00 98.44 231 ASN A N 1
ATOM 1762 C CA . ASN A 1 231 ? 16.065 -2.393 -12.745 1.00 98.44 231 ASN A CA 1
ATOM 1763 C C . ASN A 1 231 ? 14.805 -3.169 -12.339 1.00 98.44 231 ASN A C 1
ATOM 1765 O O . ASN A 1 231 ? 14.747 -4.383 -12.539 1.00 98.44 231 ASN A O 1
ATOM 1769 N N . GLU A 1 232 ? 13.779 -2.484 -11.830 1.00 98.62 232 GLU A N 1
ATOM 1770 C CA . GLU A 1 232 ? 12.518 -3.137 -11.465 1.00 98.62 232 GLU A CA 1
ATOM 1771 C C . GLU A 1 232 ? 11.761 -3.667 -12.683 1.00 98.62 232 GLU A C 1
ATOM 1773 O O . GLU A 1 232 ? 11.234 -4.775 -12.638 1.00 98.62 232 GLU A O 1
ATOM 1778 N N . TYR A 1 233 ? 11.770 -2.951 -13.809 1.00 98.62 233 TYR A N 1
ATOM 1779 C CA . TYR A 1 233 ? 11.209 -3.449 -15.067 1.00 98.62 233 TYR A CA 1
ATOM 1780 C C . TYR A 1 233 ? 11.931 -4.701 -15.579 1.00 98.62 233 TYR A C 1
ATOM 1782 O O . TYR A 1 233 ? 11.280 -5.644 -16.030 1.00 98.62 233 TYR A O 1
ATOM 1790 N N . ALA A 1 234 ? 13.264 -4.741 -15.492 1.00 98.12 234 ALA A N 1
ATOM 1791 C CA . ALA A 1 234 ? 14.042 -5.922 -15.859 1.00 98.12 234 ALA A CA 1
ATOM 1792 C C . ALA A 1 234 ? 13.728 -7.113 -14.941 1.00 98.12 234 ALA A C 1
ATOM 1794 O O . ALA A 1 234 ? 13.581 -8.238 -15.414 1.00 98.12 234 ALA A O 1
ATOM 1795 N N . ALA A 1 235 ? 13.570 -6.871 -13.639 1.00 98.25 235 ALA A N 1
ATOM 1796 C CA . ALA A 1 235 ? 13.183 -7.908 -12.694 1.00 98.25 235 ALA A CA 1
ATOM 1797 C C . ALA A 1 235 ? 11.735 -8.386 -12.926 1.00 98.25 235 ALA A C 1
ATOM 1799 O O . ALA A 1 235 ? 11.489 -9.594 -12.913 1.00 98.25 235 ALA A O 1
ATOM 1800 N N . ALA A 1 236 ? 10.803 -7.473 -13.224 1.00 98.31 236 ALA A N 1
ATOM 1801 C CA . ALA A 1 236 ? 9.419 -7.789 -13.576 1.00 98.31 236 ALA A CA 1
ATOM 1802 C C . ALA A 1 236 ? 9.337 -8.696 -14.812 1.00 98.31 236 ALA A C 1
ATOM 1804 O O . ALA A 1 236 ? 8.599 -9.673 -14.790 1.00 98.31 236 ALA A O 1
ATOM 1805 N N . GLU A 1 237 ? 10.135 -8.432 -15.853 1.00 97.88 237 GLU A N 1
ATOM 1806 C CA . GLU A 1 237 ? 10.157 -9.220 -17.099 1.00 97.88 237 GLU A CA 1
ATOM 1807 C C . GLU A 1 237 ? 10.452 -10.714 -16.873 1.00 97.88 237 GLU A C 1
ATOM 1809 O O . GLU A 1 237 ? 10.027 -11.562 -17.655 1.00 97.88 237 GLU A O 1
ATOM 1814 N N . THR A 1 238 ? 11.147 -11.058 -15.786 1.00 97.31 238 THR A N 1
ATOM 1815 C CA . THR A 1 238 ? 11.461 -12.454 -15.434 1.00 97.31 238 THR A CA 1
ATOM 1816 C C . THR A 1 238 ? 10.311 -13.201 -14.747 1.00 97.31 238 THR A C 1
ATOM 1818 O O . THR A 1 238 ? 10.472 -14.365 -14.372 1.00 97.31 238 THR A O 1
ATOM 1821 N N . ARG A 1 239 ? 9.163 -12.549 -14.531 1.00 97.50 239 ARG A N 1
ATOM 1822 C CA . ARG A 1 239 ? 7.993 -13.097 -13.834 1.00 97.50 239 ARG A CA 1
ATOM 1823 C C . ARG A 1 239 ? 6.841 -13.323 -14.814 1.00 97.50 239 ARG A C 1
ATOM 1825 O O . ARG A 1 239 ? 6.658 -12.571 -15.768 1.00 97.50 239 ARG A O 1
ATOM 1832 N N . SER A 1 240 ? 6.054 -14.375 -14.590 1.00 94.50 240 SER A N 1
ATOM 1833 C CA . SER A 1 240 ? 4.981 -14.785 -15.512 1.00 94.50 240 SER A CA 1
ATOM 1834 C C . SER A 1 240 ? 3.790 -13.827 -15.550 1.00 94.50 240 SER A C 1
ATOM 1836 O O . SER A 1 240 ? 3.023 -13.841 -16.506 1.00 94.50 240 SER A O 1
ATOM 1838 N N . ASP A 1 241 ? 3.618 -13.030 -14.503 1.00 94.81 241 ASP A N 1
ATOM 1839 C CA . ASP A 1 241 ? 2.544 -12.056 -14.313 1.00 94.81 241 ASP A CA 1
ATOM 1840 C C . ASP A 1 241 ? 2.973 -10.620 -14.669 1.00 94.81 241 ASP A C 1
ATOM 1842 O O . ASP A 1 241 ? 2.272 -9.667 -14.341 1.00 94.81 241 ASP A O 1
ATOM 1846 N N . CYS A 1 242 ? 4.115 -10.450 -15.351 1.00 96.56 242 CYS A N 1
ATOM 1847 C CA . CYS A 1 242 ? 4.590 -9.146 -15.807 1.00 96.56 242 CYS A CA 1
ATOM 1848 C C . CYS A 1 242 ? 3.557 -8.451 -16.718 1.00 96.56 242 CYS A C 1
ATOM 1850 O O . CYS A 1 242 ? 3.230 -8.982 -17.788 1.00 96.56 242 CYS A O 1
ATOM 1852 N N . PRO A 1 243 ? 3.079 -7.246 -16.358 1.00 96.56 243 PRO A N 1
ATOM 1853 C CA . PRO A 1 243 ? 2.150 -6.498 -17.195 1.00 96.56 243 PRO A CA 1
ATOM 1854 C C . PRO A 1 243 ? 2.818 -6.025 -18.499 1.00 96.56 243 PRO A C 1
ATOM 1856 O O . PRO A 1 243 ? 3.923 -5.474 -18.446 1.00 96.56 243 PRO A O 1
ATOM 1859 N N . PRO A 1 244 ? 2.169 -6.152 -19.675 1.00 97.44 244 PRO A N 1
ATOM 1860 C CA . PRO A 1 244 ? 2.724 -5.666 -20.939 1.00 97.44 244 PRO A CA 1
ATOM 1861 C C . PRO A 1 244 ? 3.106 -4.180 -20.924 1.00 97.44 244 PRO A C 1
ATOM 1863 O O . PRO A 1 244 ? 4.069 -3.792 -21.588 1.00 97.44 244 PRO A O 1
ATOM 1866 N N . GLU A 1 245 ? 2.398 -3.349 -20.150 1.00 97.50 245 GLU A N 1
ATOM 1867 C CA . GLU A 1 245 ? 2.665 -1.911 -20.014 1.00 97.50 245 GLU A CA 1
ATOM 1868 C C . GLU A 1 245 ? 4.073 -1.608 -19.492 1.00 97.50 245 GLU A C 1
ATOM 1870 O O . GLU A 1 245 ? 4.587 -0.517 -19.742 1.00 97.50 245 GLU A O 1
ATOM 1875 N N . MET A 1 246 ? 4.732 -2.571 -18.838 1.00 98.19 246 MET A N 1
ATOM 1876 C CA . MET A 1 246 ? 6.138 -2.466 -18.452 1.00 98.19 246 MET A CA 1
ATOM 1877 C C . MET A 1 246 ? 7.017 -2.091 -19.647 1.00 98.19 246 MET A C 1
ATOM 1879 O O . MET A 1 246 ? 7.818 -1.160 -19.560 1.00 98.19 246 MET A O 1
ATOM 1883 N N . TYR A 1 247 ? 6.823 -2.750 -20.794 1.00 98.50 247 TYR A N 1
ATOM 1884 C CA . TYR A 1 247 ? 7.608 -2.486 -22.000 1.00 98.50 247 TYR A CA 1
ATOM 1885 C C . TYR A 1 247 ? 7.379 -1.073 -22.537 1.00 98.50 247 TYR A C 1
ATOM 1887 O O . TYR A 1 247 ? 8.322 -0.418 -22.981 1.00 98.50 247 TYR A O 1
ATOM 1895 N N . ARG A 1 248 ? 6.143 -0.568 -22.455 1.00 98.19 248 ARG A N 1
ATOM 1896 C CA . ARG A 1 248 ? 5.832 0.822 -22.800 1.00 98.19 248 ARG A CA 1
ATOM 1897 C C . ARG A 1 248 ? 6.590 1.777 -21.880 1.00 98.19 248 ARG A C 1
ATOM 1899 O O . ARG A 1 248 ? 7.312 2.641 -22.366 1.00 98.19 248 ARG A O 1
ATOM 1906 N N . SER A 1 249 ? 6.470 1.610 -20.566 1.00 98.12 249 SER A N 1
ATOM 1907 C CA . SER A 1 249 ? 7.121 2.494 -19.594 1.00 98.12 249 SER A CA 1
ATOM 1908 C C . SER A 1 249 ? 8.647 2.472 -19.696 1.00 98.12 249 SER A C 1
ATOM 1910 O O . SER A 1 249 ? 9.284 3.527 -19.689 1.00 98.12 249 SER A O 1
ATOM 1912 N N . ARG A 1 250 ? 9.238 1.286 -19.883 1.00 98.50 250 ARG A N 1
ATOM 1913 C CA . ARG A 1 250 ? 10.672 1.119 -20.139 1.00 98.50 250 ARG A CA 1
ATOM 1914 C C . ARG A 1 250 ? 11.110 1.843 -21.410 1.00 98.50 250 ARG A C 1
ATOM 1916 O O . ARG A 1 250 ? 12.108 2.559 -21.382 1.00 98.50 250 ARG A O 1
ATOM 1923 N N . GLY A 1 251 ? 10.354 1.693 -22.499 1.00 97.69 251 GLY A N 1
ATOM 1924 C CA . GLY A 1 251 ? 10.635 2.379 -23.760 1.00 97.69 251 GLY A CA 1
ATOM 1925 C C . GLY A 1 251 ? 10.590 3.903 -23.628 1.00 97.69 251 GLY A C 1
ATOM 1926 O O . GLY A 1 251 ? 11.457 4.585 -24.169 1.00 97.69 251 GLY A O 1
ATOM 1927 N N . MET A 1 252 ? 9.651 4.444 -22.841 1.00 97.00 252 MET A N 1
ATOM 1928 C CA . MET A 1 252 ? 9.578 5.885 -22.565 1.00 97.00 252 MET A CA 1
ATOM 1929 C C . MET A 1 252 ? 10.819 6.400 -21.821 1.00 97.00 252 MET A C 1
ATOM 1931 O O . MET A 1 252 ? 11.347 7.449 -22.187 1.00 97.00 252 MET A O 1
ATOM 1935 N N . LEU A 1 253 ? 11.324 5.658 -20.828 1.00 97.12 253 LEU A N 1
ATOM 1936 C CA . LEU A 1 253 ? 12.567 6.012 -20.127 1.00 97.12 253 LEU A CA 1
ATOM 1937 C C . LEU A 1 253 ? 13.800 5.923 -21.035 1.00 97.12 253 LEU A C 1
ATOM 1939 O O . LEU A 1 253 ? 14.635 6.823 -21.027 1.00 97.12 253 LEU A O 1
ATOM 1943 N N . GLN A 1 254 ? 13.908 4.863 -21.838 1.00 97.06 254 GLN A N 1
ATOM 1944 C CA . GLN A 1 254 ? 15.014 4.682 -22.787 1.00 97.06 254 GLN A CA 1
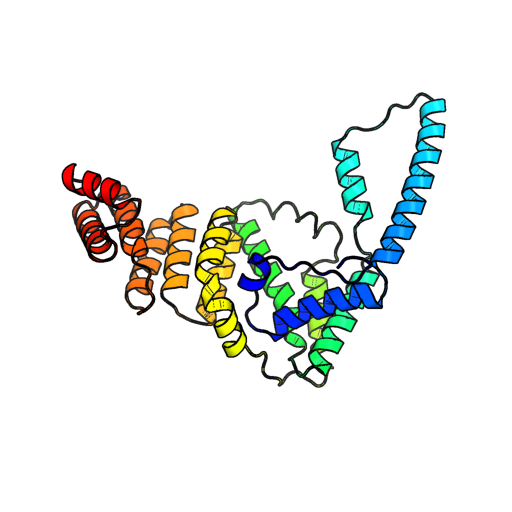ATOM 1945 C C . GLN A 1 254 ? 15.049 5.806 -23.826 1.00 97.06 254 GLN A C 1
ATOM 1947 O O . GLN A 1 254 ? 16.109 6.367 -24.097 1.00 97.06 254 GLN A O 1
ATOM 1952 N N . ARG A 1 255 ? 13.877 6.201 -24.335 1.00 95.56 255 ARG A N 1
ATOM 1953 C CA . ARG A 1 255 ? 13.728 7.353 -25.227 1.00 95.56 255 ARG A CA 1
ATOM 1954 C C . ARG A 1 255 ? 14.196 8.642 -24.562 1.00 95.56 255 ARG A C 1
ATOM 1956 O O . ARG A 1 255 ? 14.959 9.388 -25.163 1.00 95.56 255 ARG A O 1
ATOM 1963 N N . GLN A 1 256 ? 13.759 8.901 -23.330 1.00 94.19 256 GLN A N 1
ATOM 1964 C CA . GLN A 1 256 ? 14.179 10.086 -22.577 1.00 94.19 256 GLN A CA 1
ATOM 1965 C C . GLN A 1 256 ? 15.702 10.120 -22.361 1.00 94.19 256 GLN A C 1
ATOM 1967 O O . GLN A 1 256 ? 16.294 11.195 -22.357 1.00 94.19 256 GLN A O 1
ATOM 1972 N N . ALA A 1 257 ? 16.336 8.952 -22.227 1.00 94.19 257 ALA A N 1
ATOM 1973 C CA . ALA A 1 257 ? 17.786 8.807 -22.131 1.00 94.19 257 ALA A CA 1
ATOM 1974 C C . ALA A 1 257 ? 18.524 8.896 -23.486 1.00 94.19 257 ALA A C 1
ATOM 1976 O O . ALA A 1 257 ? 19.753 8.863 -23.506 1.00 94.19 257 ALA A O 1
ATOM 1977 N N . GLY A 1 258 ? 17.808 9.003 -24.612 1.00 94.94 258 GLY A N 1
ATOM 1978 C CA . GLY A 1 258 ? 18.382 9.054 -25.960 1.00 94.94 258 GLY A CA 1
ATOM 1979 C C . GLY A 1 258 ? 18.745 7.691 -26.565 1.00 94.94 258 GLY A C 1
ATOM 1980 O O . GLY A 1 258 ? 19.307 7.647 -27.658 1.00 94.94 258 GLY A O 1
ATOM 1981 N N . ASP A 1 259 ? 18.414 6.576 -25.905 1.00 95.62 259 ASP A N 1
ATOM 1982 C CA . ASP A 1 259 ? 18.630 5.222 -26.431 1.00 95.62 259 ASP A CA 1
ATOM 1983 C C . ASP A 1 259 ? 17.451 4.795 -27.322 1.00 95.62 259 ASP A C 1
ATOM 1985 O O . ASP A 1 259 ? 16.563 4.026 -26.935 1.00 95.62 259 ASP A O 1
ATOM 1989 N N . THR A 1 260 ? 17.422 5.342 -28.538 1.00 95.44 260 THR A N 1
ATOM 1990 C CA . THR A 1 260 ? 16.343 5.125 -29.518 1.00 95.44 260 THR A CA 1
ATOM 1991 C C . THR A 1 260 ? 16.237 3.668 -29.972 1.00 95.44 260 THR A C 1
ATOM 1993 O O . THR A 1 260 ? 15.138 3.176 -30.258 1.00 95.44 260 THR A O 1
ATOM 1996 N N . ALA A 1 261 ? 17.360 2.941 -29.996 1.00 96.00 261 ALA A N 1
ATOM 1997 C CA . ALA A 1 261 ? 17.404 1.531 -30.363 1.00 96.00 261 ALA A CA 1
ATOM 1998 C C . ALA A 1 261 ? 16.708 0.664 -29.306 1.00 96.00 261 ALA A C 1
ATOM 2000 O O . ALA A 1 261 ? 15.825 -0.134 -29.648 1.00 96.00 261 ALA A O 1
ATOM 2001 N N . ALA A 1 262 ? 17.046 0.850 -28.026 1.00 96.38 262 ALA A N 1
ATOM 2002 C CA . ALA A 1 262 ? 16.401 0.125 -26.938 1.00 96.38 262 ALA A CA 1
ATOM 2003 C C . ALA A 1 262 ? 14.926 0.529 -26.786 1.00 96.38 262 ALA A C 1
ATOM 2005 O O . ALA A 1 262 ? 14.064 -0.347 -26.654 1.00 96.38 262 ALA A O 1
ATOM 2006 N N . ALA A 1 263 ? 14.617 1.825 -26.910 1.00 97.62 263 ALA A N 1
ATOM 2007 C CA . ALA A 1 263 ? 13.244 2.324 -26.881 1.00 97.62 263 ALA A CA 1
ATOM 2008 C C . ALA A 1 263 ? 12.380 1.675 -27.975 1.00 97.62 263 ALA A C 1
ATOM 2010 O O . ALA A 1 263 ? 11.297 1.157 -27.691 1.00 97.62 263 ALA A O 1
ATOM 2011 N N . SER A 1 264 ? 12.898 1.604 -29.208 1.00 97.81 264 SER A N 1
ATOM 2012 C CA . SER A 1 264 ? 12.231 0.936 -30.332 1.00 97.81 264 SER A CA 1
ATOM 2013 C C . SER A 1 264 ? 11.943 -0.534 -30.053 1.00 97.81 264 SER A C 1
ATOM 2015 O O . SER A 1 264 ? 10.853 -1.023 -30.359 1.00 97.81 264 SER A O 1
ATOM 2017 N N . ALA A 1 265 ? 12.911 -1.259 -29.489 1.00 97.75 265 ALA A N 1
ATOM 2018 C CA . ALA A 1 265 ? 12.736 -2.666 -29.145 1.00 97.75 265 ALA A CA 1
ATOM 2019 C C . ALA A 1 265 ? 11.630 -2.850 -28.092 1.00 97.75 265 ALA A C 1
ATOM 2021 O O . ALA A 1 265 ? 10.743 -3.690 -28.270 1.00 97.75 265 ALA A O 1
ATOM 2022 N N . SER A 1 266 ? 11.634 -2.019 -27.047 1.00 98.19 266 SER A N 1
ATOM 2023 C CA . SER A 1 266 ? 10.618 -2.035 -25.993 1.00 98.19 266 SER A CA 1
ATOM 2024 C C . SER A 1 266 ? 9.217 -1.714 -26.537 1.00 98.19 266 SER A C 1
ATOM 2026 O O . SER A 1 266 ? 8.277 -2.466 -26.285 1.00 98.19 266 SER A O 1
ATOM 2028 N N . PHE A 1 267 ? 9.058 -0.681 -27.369 1.00 98.44 267 PHE A N 1
ATOM 2029 C CA . PHE A 1 267 ? 7.759 -0.338 -27.963 1.00 98.44 267 PHE A CA 1
ATOM 2030 C C . PHE A 1 267 ? 7.221 -1.399 -28.923 1.00 98.44 267 PHE A C 1
ATOM 2032 O O . PHE A 1 267 ? 6.033 -1.721 -28.875 1.00 98.44 267 PHE A O 1
ATOM 2039 N N . ARG A 1 268 ? 8.073 -2.004 -29.760 1.00 98.25 268 ARG A N 1
ATOM 2040 C CA . ARG A 1 268 ? 7.646 -3.128 -30.611 1.00 98.25 268 ARG A CA 1
ATOM 2041 C C . ARG A 1 268 ? 7.188 -4.316 -29.772 1.00 98.25 268 ARG A C 1
ATOM 2043 O O . ARG A 1 268 ? 6.181 -4.940 -30.102 1.00 98.25 268 ARG A O 1
ATOM 2050 N N . ARG A 1 269 ? 7.890 -4.609 -28.671 1.00 98.12 269 ARG A N 1
ATOM 2051 C CA . ARG A 1 269 ? 7.488 -5.672 -27.746 1.00 98.12 269 ARG A CA 1
ATOM 2052 C C . ARG A 1 269 ? 6.139 -5.365 -27.097 1.00 98.12 269 ARG A C 1
ATOM 2054 O O . ARG A 1 269 ? 5.276 -6.239 -27.111 1.00 98.12 269 ARG A O 1
ATOM 2061 N N . TYR A 1 270 ? 5.925 -4.135 -26.634 1.00 98.50 270 TYR A N 1
ATOM 2062 C CA . TYR A 1 270 ? 4.636 -3.689 -26.105 1.00 98.50 270 TYR A CA 1
ATOM 2063 C C . TYR A 1 270 ? 3.493 -3.897 -27.108 1.00 98.50 270 TYR A C 1
ATOM 2065 O O . TYR A 1 270 ? 2.529 -4.595 -26.804 1.00 98.50 270 TYR A O 1
ATOM 2073 N N . LEU A 1 271 ? 3.638 -3.387 -28.335 1.00 98.31 271 LEU A N 1
ATOM 2074 C CA . LEU A 1 271 ? 2.618 -3.513 -29.382 1.00 98.31 271 LEU A CA 1
ATOM 2075 C C . LEU A 1 271 ? 2.360 -4.967 -29.804 1.00 98.31 271 LEU A C 1
ATOM 2077 O O . LEU A 1 271 ? 1.256 -5.283 -30.237 1.00 98.31 271 LEU A O 1
ATOM 2081 N N . SER A 1 272 ? 3.353 -5.855 -29.678 1.00 98.06 272 SER A N 1
ATOM 2082 C CA . SER A 1 272 ? 3.165 -7.289 -29.944 1.00 98.06 272 SER A CA 1
ATOM 2083 C C . SER A 1 272 ? 2.307 -7.990 -28.885 1.00 98.06 272 SER A C 1
ATOM 2085 O O . SER A 1 272 ? 1.632 -8.964 -29.202 1.00 98.06 272 SER A O 1
ATOM 2087 N N . LEU A 1 273 ? 2.336 -7.500 -27.642 1.00 97.31 273 LEU A N 1
ATOM 2088 C CA . LEU A 1 273 ? 1.588 -8.061 -26.515 1.00 97.31 273 LEU A CA 1
ATOM 2089 C C . LEU A 1 273 ? 0.204 -7.413 -26.375 1.00 97.31 273 LEU A C 1
ATOM 2091 O O . LEU A 1 273 ? -0.766 -8.105 -26.079 1.00 97.31 273 LEU A O 1
ATOM 2095 N N . SER A 1 274 ? 0.111 -6.107 -26.640 1.00 97.31 274 SER A N 1
ATOM 2096 C CA . SER A 1 274 ? -1.104 -5.303 -26.480 1.00 97.31 274 SER A CA 1
ATOM 2097 C C . SER A 1 274 ? -1.406 -4.466 -27.737 1.00 97.31 274 SER A C 1
ATOM 2099 O O . SER A 1 274 ? -1.364 -3.236 -27.691 1.00 97.31 274 SER A O 1
ATOM 2101 N N . PRO A 1 275 ? -1.733 -5.094 -28.885 1.00 96.56 275 PRO A N 1
ATOM 2102 C CA . PRO A 1 275 ? -1.908 -4.389 -30.162 1.00 96.56 275 PRO A CA 1
ATOM 2103 C C . PRO A 1 275 ? -3.115 -3.439 -30.202 1.00 96.56 275 PRO A C 1
ATOM 2105 O O . PRO A 1 275 ? -3.140 -2.524 -31.028 1.00 96.56 275 PRO A O 1
ATOM 2108 N N . CYS A 1 276 ? -4.102 -3.653 -29.330 1.00 96.50 276 CYS A N 1
ATOM 2109 C CA . CYS A 1 276 ? -5.341 -2.876 -29.250 1.00 96.50 276 CYS A CA 1
ATOM 2110 C C . CYS A 1 276 ? -5.412 -1.996 -27.991 1.00 96.50 276 CYS A C 1
ATOM 2112 O O . CYS A 1 276 ? -6.507 -1.598 -27.600 1.00 96.50 276 CYS A O 1
ATOM 2114 N N . ALA A 1 277 ? -4.281 -1.740 -27.322 1.00 95.69 277 ALA A N 1
ATOM 2115 C CA . ALA A 1 277 ? -4.252 -0.805 -26.202 1.00 95.69 277 ALA A CA 1
ATOM 2116 C C . ALA A 1 277 ? -4.681 0.603 -26.651 1.00 95.69 277 ALA A C 1
ATOM 2118 O O . ALA A 1 277 ? -4.445 0.991 -27.796 1.00 95.69 277 ALA A O 1
ATOM 2119 N N . GLU A 1 278 ? -5.298 1.366 -25.748 1.00 95.62 278 GLU A N 1
ATOM 2120 C CA . GLU A 1 278 ? -5.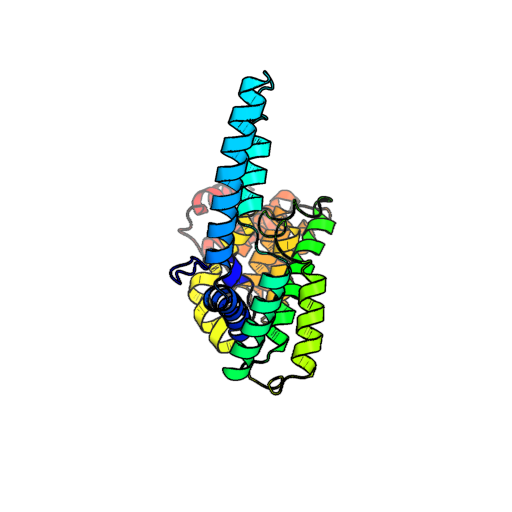820 2.714 -26.029 1.00 95.62 278 GLU A CA 1
ATOM 2121 C C . GLU A 1 278 ? -4.736 3.669 -26.563 1.00 95.62 278 GLU A C 1
ATOM 2123 O O . GLU A 1 278 ? -4.989 4.505 -27.426 1.00 95.62 278 GLU A O 1
ATOM 2128 N N . ASP A 1 279 ? -3.501 3.494 -26.105 1.00 95.88 279 ASP A N 1
ATOM 2129 C CA . ASP A 1 279 ? -2.324 4.271 -26.482 1.00 95.88 279 ASP A CA 1
ATOM 2130 C C . ASP A 1 279 ? -1.485 3.636 -27.607 1.00 95.88 279 ASP A C 1
ATOM 2132 O O . ASP A 1 279 ? -0.435 4.173 -27.969 1.00 95.88 279 ASP A O 1
ATOM 2136 N N . ALA A 1 280 ? -1.925 2.523 -28.206 1.00 96.31 280 ALA A N 1
ATOM 2137 C CA . ALA A 1 280 ? -1.150 1.803 -29.217 1.00 96.31 280 ALA A CA 1
ATOM 2138 C C . ALA A 1 280 ? -0.807 2.676 -30.438 1.00 96.31 280 ALA A C 1
ATOM 2140 O O . ALA A 1 280 ? 0.316 2.612 -30.936 1.00 96.31 280 ALA A O 1
ATOM 2141 N N . GLU A 1 281 ? -1.735 3.520 -30.901 1.00 96.12 281 GLU A N 1
ATOM 2142 C CA . GLU A 1 281 ? -1.486 4.443 -32.021 1.00 96.12 281 GLU A CA 1
ATOM 2143 C C . GLU A 1 281 ? -0.416 5.490 -31.691 1.00 96.12 281 GLU A C 1
ATOM 2145 O O . GLU A 1 281 ? 0.454 5.763 -32.516 1.00 96.12 281 GLU A O 1
ATOM 2150 N N . MET A 1 282 ? -0.405 6.011 -30.461 1.00 95.81 282 MET A N 1
ATOM 2151 C CA . MET A 1 282 ? 0.645 6.927 -30.007 1.00 95.81 282 MET A CA 1
ATOM 2152 C C . MET A 1 282 ? 2.015 6.231 -29.994 1.00 95.81 282 MET A C 1
ATOM 2154 O O . MET A 1 282 ? 3.013 6.792 -30.435 1.00 95.81 282 MET A O 1
ATOM 2158 N N . ILE A 1 283 ? 2.080 4.978 -29.538 1.00 97.12 283 ILE A N 1
ATOM 2159 C CA . ILE A 1 283 ? 3.339 4.221 -29.551 1.00 97.12 283 ILE A CA 1
ATOM 2160 C C . ILE A 1 283 ? 3.790 3.892 -30.987 1.00 97.12 283 ILE A C 1
ATOM 2162 O O . ILE A 1 283 ? 4.990 3.902 -31.276 1.00 97.12 283 ILE A O 1
ATOM 2166 N N . ARG A 1 284 ? 2.853 3.643 -31.913 1.00 96.44 284 ARG A N 1
ATOM 2167 C CA . ARG A 1 284 ? 3.160 3.480 -33.346 1.00 96.44 284 ARG A CA 1
ATOM 2168 C C . ARG A 1 284 ? 3.712 4.765 -33.957 1.00 96.44 284 ARG A C 1
ATOM 2170 O O . ARG A 1 284 ? 4.663 4.669 -34.732 1.00 96.44 284 ARG A O 1
ATOM 2177 N N . SER A 1 285 ? 3.168 5.932 -33.603 1.00 95.50 285 SER A N 1
ATOM 2178 C CA . SER A 1 285 ? 3.653 7.210 -34.134 1.00 95.50 285 SER A CA 1
ATOM 2179 C C . SER A 1 285 ? 5.101 7.463 -33.722 1.00 95.50 285 SER A C 1
ATOM 2181 O O . SER A 1 285 ? 5.915 7.795 -34.578 1.00 95.50 285 SER A O 1
ATOM 2183 N N . TYR A 1 286 ? 5.469 7.165 -32.469 1.00 93.50 286 TYR A N 1
ATOM 2184 C CA . TYR A 1 286 ? 6.865 7.243 -32.032 1.00 93.50 286 TYR A CA 1
ATOM 2185 C C . TYR A 1 286 ? 7.777 6.394 -32.923 1.00 93.50 286 TYR A C 1
ATOM 2187 O O . TYR A 1 286 ? 8.768 6.897 -33.434 1.00 93.50 286 TYR A O 1
ATOM 2195 N N . LEU A 1 287 ? 7.432 5.131 -33.188 1.00 93.88 287 LEU A N 1
ATOM 2196 C CA . LEU A 1 287 ? 8.242 4.257 -34.049 1.00 93.88 287 LEU A CA 1
ATOM 2197 C C . LEU A 1 287 ? 8.388 4.775 -35.492 1.00 93.88 287 LEU A C 1
ATOM 2199 O O . LEU A 1 287 ? 9.418 4.526 -36.117 1.00 93.88 287 LEU A O 1
ATOM 2203 N N . GLN A 1 288 ? 7.370 5.456 -36.025 1.00 91.00 288 GLN A N 1
ATOM 2204 C CA . GLN A 1 288 ? 7.383 6.031 -37.377 1.00 91.00 288 GLN A CA 1
ATOM 2205 C C . GLN A 1 288 ? 8.209 7.316 -37.458 1.00 91.00 288 GLN A C 1
ATOM 2207 O O . GLN A 1 288 ? 8.918 7.527 -38.438 1.00 91.00 288 GLN A O 1
ATOM 2212 N N . GLU A 1 289 ? 8.149 8.141 -36.416 1.00 86.44 289 GLU A N 1
ATOM 2213 C CA . GLU A 1 289 ? 8.934 9.371 -36.271 1.00 86.44 289 GLU A CA 1
ATOM 2214 C C . GLU A 1 289 ? 10.423 9.091 -35.982 1.00 86.44 289 GLU A C 1
ATOM 2216 O O . GLU A 1 289 ? 11.227 10.018 -35.934 1.00 86.44 289 GLU A O 1
ATOM 2221 N N . GLY A 1 290 ? 10.802 7.815 -35.827 1.00 79.50 290 GLY A N 1
ATOM 2222 C CA . GLY A 1 290 ? 12.158 7.381 -35.472 1.00 79.50 290 GLY A CA 1
ATOM 2223 C C . GLY A 1 290 ? 12.429 7.333 -33.966 1.00 79.50 290 GLY A C 1
ATOM 2224 O O . GLY A 1 290 ? 13.530 6.933 -33.590 1.00 79.50 290 GLY A O 1
ATOM 2225 N N . ILE A 1 291 ? 11.392 7.637 -33.167 1.00 57.69 291 ILE A N 1
ATOM 2226 C CA . ILE A 1 291 ? 11.328 7.859 -31.711 1.00 57.69 291 ILE A CA 1
ATOM 2227 C C . ILE A 1 291 ? 12.261 8.959 -31.216 1.00 57.69 291 ILE A C 1
ATOM 2229 O O . ILE A 1 291 ? 13.484 8.837 -31.420 1.00 57.69 291 ILE A O 1
#